Protein AF-A0AAD7HQX2-F1 (afdb_monomer_lite)

Structure (mmCIF, N/CA/C/O backbone):
data_AF-A0AAD7HQX2-F1
#
_entry.id   AF-A0AAD7HQX2-F1
#
loop_
_atom_site.group_PDB
_atom_site.id
_atom_site.type_symbol
_atom_site.label_atom_id
_atom_site.label_alt_id
_atom_site.label_comp_id
_atom_site.label_asym_id
_atom_site.label_entity_id
_atom_site.label_seq_id
_atom_site.pdbx_PDB_ins_code
_atom_site.Cartn_x
_atom_site.Cartn_y
_atom_site.Cartn_z
_atom_site.occupancy
_atom_site.B_iso_or_equiv
_atom_site.auth_seq_id
_atom_site.auth_comp_id
_atom_site.auth_asym_id
_atom_site.auth_atom_id
_atom_site.pdbx_PDB_model_num
ATOM 1 N N . MET A 1 1 ? -5.301 47.311 46.567 1.00 53.25 1 MET A N 1
ATOM 2 C CA . MET A 1 1 ? -4.843 47.648 45.204 1.00 53.25 1 MET A CA 1
ATOM 3 C C . MET A 1 1 ? -3.387 47.233 45.091 1.00 53.25 1 MET A C 1
ATOM 5 O O . MET A 1 1 ? -2.522 47.937 45.590 1.00 53.25 1 MET A O 1
ATOM 9 N N . SER A 1 2 ? -3.135 46.036 44.565 1.00 56.78 2 SER A N 1
ATOM 10 C CA . SER A 1 2 ? -1.789 45.456 44.481 1.00 56.78 2 SER A CA 1
ATOM 11 C C . SER A 1 2 ? -1.195 45.780 43.115 1.00 56.78 2 SER A C 1
ATOM 13 O O . SER A 1 2 ? -1.749 45.376 42.096 1.00 56.78 2 SER A O 1
ATOM 15 N N . GLY A 1 3 ? -0.117 46.563 43.103 1.00 57.31 3 GLY A N 1
ATOM 16 C CA . GLY A 1 3 ? 0.568 46.987 41.883 1.00 57.31 3 GLY A CA 1
ATOM 17 C C . GLY A 1 3 ? 1.359 45.855 41.207 1.00 57.31 3 GLY A C 1
ATOM 18 O O . GLY A 1 3 ? 1.728 44.878 41.867 1.00 57.31 3 GLY A O 1
ATOM 19 N N . PRO A 1 4 ? 1.628 45.973 39.895 1.00 63.34 4 PRO A N 1
ATOM 20 C CA . PRO A 1 4 ? 2.335 44.957 39.124 1.00 63.34 4 PRO A CA 1
ATOM 21 C C . PRO A 1 4 ? 3.825 44.911 39.492 1.00 63.34 4 PRO A C 1
ATOM 23 O O . PRO A 1 4 ? 4.519 45.928 39.493 1.00 63.34 4 PRO A O 1
ATOM 26 N N . ARG A 1 5 ? 4.326 43.707 39.793 1.00 64.31 5 ARG A N 1
ATOM 27 C CA . ARG A 1 5 ? 5.758 43.443 39.983 1.00 64.31 5 ARG A CA 1
ATOM 28 C C . ARG A 1 5 ? 6.456 43.407 38.623 1.00 64.31 5 ARG A C 1
ATOM 30 O O . ARG A 1 5 ? 6.167 42.544 37.801 1.00 64.31 5 ARG A O 1
ATOM 37 N N . ILE A 1 6 ? 7.393 44.327 38.422 1.00 66.81 6 ILE A N 1
ATOM 38 C CA . ILE A 1 6 ? 8.314 44.351 37.283 1.00 66.81 6 ILE A CA 1
ATOM 39 C C . ILE A 1 6 ? 9.406 43.305 37.546 1.00 66.81 6 ILE A C 1
ATOM 41 O O . ILE A 1 6 ? 10.122 43.396 38.543 1.00 66.81 6 ILE A O 1
ATOM 45 N N . ILE A 1 7 ? 9.504 42.295 36.680 1.00 72.19 7 ILE A N 1
ATOM 46 C CA . ILE A 1 7 ? 10.559 41.273 36.721 1.00 72.19 7 ILE A CA 1
ATOM 47 C C . ILE A 1 7 ? 11.762 41.807 35.923 1.00 72.19 7 ILE A C 1
ATOM 49 O O . ILE A 1 7 ? 11.573 42.239 34.783 1.00 72.19 7 ILE A O 1
ATOM 53 N N . PRO A 1 8 ? 12.982 41.821 36.488 1.00 71.31 8 PRO A N 1
ATOM 54 C CA . PRO A 1 8 ? 14.171 42.286 35.782 1.00 71.31 8 PRO A CA 1
ATOM 55 C C . PRO A 1 8 ? 14.608 41.299 34.682 1.00 71.31 8 PRO A C 1
ATOM 57 O O . PRO A 1 8 ? 14.405 40.092 34.829 1.00 71.31 8 PRO A O 1
ATOM 60 N N . PRO A 1 9 ? 15.231 41.787 33.593 1.00 67.75 9 PRO A N 1
ATOM 61 C CA . PRO A 1 9 ? 15.707 40.941 32.506 1.00 67.75 9 PRO A CA 1
ATOM 62 C C . PRO A 1 9 ? 16.887 40.072 32.958 1.00 67.75 9 PRO A C 1
ATOM 64 O O . PRO A 1 9 ? 17.903 40.564 33.452 1.00 67.75 9 PRO A O 1
ATOM 67 N N . GLU A 1 10 ? 16.729 38.765 32.773 1.00 68.81 10 GLU A N 1
ATOM 68 C CA . GLU A 1 10 ? 17.722 37.746 33.089 1.00 68.81 10 GLU A CA 1
ATOM 69 C C . GLU A 1 10 ? 18.957 37.913 32.191 1.00 68.81 10 GLU A C 1
ATOM 71 O O . GLU A 1 10 ? 18.880 37.966 30.961 1.00 68.81 10 GLU A O 1
ATOM 76 N N . ARG A 1 11 ? 20.121 38.049 32.828 1.00 64.31 11 ARG A N 1
ATOM 77 C CA . ARG A 1 11 ? 21.408 38.277 32.172 1.00 64.31 11 ARG A CA 1
ATOM 78 C C . ARG A 1 11 ? 21.864 36.968 31.519 1.00 64.31 11 ARG A C 1
ATOM 80 O O . ARG A 1 11 ? 22.353 36.070 32.201 1.00 64.31 11 ARG A O 1
ATOM 87 N N . LEU A 1 12 ? 21.699 36.864 30.201 1.00 63.88 12 LEU A N 1
ATOM 88 C CA . LEU A 1 12 ? 22.196 35.744 29.398 1.00 63.88 12 LEU A CA 1
ATOM 89 C C . LEU A 1 12 ? 23.715 35.608 29.576 1.00 63.88 12 LEU A C 1
ATOM 91 O O . LEU A 1 12 ? 24.484 36.501 29.216 1.00 63.88 12 LEU A O 1
ATOM 95 N N . SER A 1 13 ? 24.139 34.490 30.161 1.00 74.06 13 SER A N 1
ATOM 96 C CA . SER A 1 13 ? 25.553 34.127 30.267 1.00 74.06 13 SER A CA 1
ATOM 97 C C . SER A 1 13 ? 26.066 33.630 28.909 1.00 74.06 13 SER A C 1
ATOM 99 O O . SER A 1 13 ? 25.327 32.935 28.206 1.00 74.06 13 SER A O 1
ATOM 101 N N . PRO A 1 14 ? 27.310 33.958 28.516 1.00 74.69 14 PRO A N 1
ATOM 102 C CA . PRO A 1 14 ? 27.884 33.465 27.272 1.00 74.69 14 PRO A CA 1
ATOM 103 C C . PRO A 1 14 ? 28.111 31.942 27.327 1.00 74.69 14 PRO A C 1
ATOM 105 O O . PRO A 1 14 ? 28.421 31.402 28.393 1.00 74.69 14 PRO A O 1
ATOM 108 N N . PRO A 1 15 ? 27.975 31.236 26.190 1.00 72.19 15 PRO A N 1
ATOM 109 C CA . PRO A 1 15 ? 28.178 29.796 26.135 1.00 72.19 15 PRO A CA 1
ATOM 110 C C . PRO A 1 15 ? 29.660 29.430 26.343 1.00 72.19 15 PRO A C 1
ATOM 112 O O . PRO A 1 15 ? 30.545 30.145 25.869 1.00 72.19 15 PRO A O 1
ATOM 115 N N . PRO A 1 16 ? 29.956 28.300 27.009 1.00 65.12 16 PRO A N 1
ATOM 116 C CA . PRO A 1 16 ? 31.319 27.810 27.155 1.00 65.12 16 PRO A CA 1
ATOM 117 C C . PRO A 1 16 ? 31.867 27.307 25.812 1.00 65.12 16 PRO A C 1
ATOM 119 O O . PRO A 1 16 ? 31.342 26.367 25.210 1.00 65.12 16 PRO A O 1
ATOM 122 N N . THR A 1 17 ? 32.968 27.907 25.362 1.00 58.44 17 THR A N 1
ATOM 123 C CA . THR A 1 17 ? 33.741 27.476 24.192 1.00 58.44 17 THR A CA 1
ATOM 124 C C . THR A 1 17 ? 34.461 26.164 24.511 1.00 58.44 17 THR A C 1
ATOM 126 O O . THR A 1 17 ? 35.557 26.149 25.068 1.00 58.44 17 THR A O 1
ATOM 129 N N . ARG A 1 18 ? 33.833 25.030 24.190 1.00 57.53 18 ARG A N 1
ATOM 130 C CA . ARG A 1 18 ? 34.418 23.698 24.383 1.00 57.53 18 ARG A CA 1
ATOM 131 C C . ARG A 1 18 ? 35.144 23.257 23.109 1.00 57.53 18 ARG A C 1
ATOM 133 O O . ARG A 1 18 ? 34.571 22.579 22.263 1.00 57.53 18 ARG A O 1
ATOM 140 N N . SER A 1 19 ? 36.422 23.625 23.002 1.00 59.09 19 SER A N 1
ATOM 141 C CA . SER A 1 19 ? 37.379 22.992 22.081 1.00 59.09 19 SER A CA 1
ATOM 142 C C . SER A 1 19 ? 37.680 21.578 22.574 1.00 59.09 19 SER A C 1
ATOM 144 O O . SER A 1 19 ? 38.564 21.361 23.398 1.00 59.09 19 SER A O 1
ATOM 146 N N . GLY A 1 20 ? 36.896 20.614 22.102 1.00 55.28 20 GLY A N 1
ATOM 147 C CA . GLY A 1 20 ? 37.192 19.193 22.219 1.00 55.28 20 GLY A CA 1
ATOM 148 C C . GLY A 1 20 ? 37.348 18.621 20.820 1.00 55.28 20 GLY A C 1
ATOM 149 O O . GLY A 1 20 ? 36.401 18.651 20.041 1.00 55.28 20 GLY A O 1
ATOM 150 N N . ALA A 1 21 ? 38.536 18.114 20.500 1.00 56.72 21 ALA A N 1
ATOM 151 C CA . ALA A 1 21 ? 38.759 17.299 19.317 1.00 56.72 21 ALA A CA 1
ATOM 152 C C . ALA A 1 21 ? 37.871 16.047 19.416 1.00 56.72 21 ALA A C 1
ATOM 154 O O . ALA A 1 21 ? 38.151 15.127 20.183 1.00 56.72 21 ALA A O 1
ATOM 155 N N . ILE A 1 22 ? 36.753 16.047 18.688 1.00 53.66 22 ILE A N 1
ATOM 156 C CA . ILE A 1 22 ? 35.870 14.889 18.565 1.00 53.66 22 ILE A CA 1
ATOM 157 C C . ILE A 1 22 ? 36.521 13.958 17.547 1.00 53.66 22 ILE A C 1
ATOM 159 O O . ILE A 1 22 ? 36.366 14.120 16.337 1.00 53.66 22 ILE A O 1
ATOM 163 N N . THR A 1 23 ? 37.267 12.977 18.043 1.00 57.09 23 THR A N 1
ATOM 164 C CA . THR A 1 23 ? 37.612 11.782 17.276 1.00 57.09 23 THR A CA 1
ATOM 165 C C . THR A 1 23 ? 36.296 11.112 16.891 1.00 57.09 23 THR A C 1
ATOM 167 O O . THR A 1 23 ? 35.581 10.598 17.751 1.00 57.09 23 THR A O 1
ATOM 170 N N . ALA A 1 24 ? 35.929 11.196 15.612 1.00 54.72 24 ALA A N 1
ATOM 171 C CA . ALA A 1 24 ? 34.681 10.644 15.111 1.00 54.72 24 ALA A CA 1
ATOM 172 C C . ALA A 1 24 ? 34.603 9.144 15.458 1.00 54.72 24 ALA A C 1
ATOM 174 O O . ALA A 1 24 ? 35.519 8.394 15.102 1.00 54.72 24 ALA A O 1
ATOM 175 N N . PRO A 1 25 ? 33.540 8.674 16.137 1.00 60.91 25 PRO A N 1
ATOM 176 C CA . PRO A 1 25 ? 33.325 7.251 16.312 1.00 60.91 25 PRO A CA 1
ATOM 177 C C . PRO A 1 25 ? 33.131 6.652 14.923 1.00 60.91 25 PRO A C 1
ATOM 179 O O . PRO A 1 25 ? 32.160 6.944 14.219 1.00 60.91 25 PRO A O 1
ATOM 182 N N . ARG A 1 26 ? 34.110 5.843 14.517 1.00 55.91 26 ARG A N 1
ATOM 183 C CA . ARG A 1 26 ? 34.114 5.066 13.284 1.00 55.91 26 ARG A CA 1
ATOM 184 C C . ARG A 1 26 ? 32.944 4.089 13.380 1.00 55.91 26 ARG A C 1
ATOM 186 O O . ARG A 1 26 ? 33.074 2.996 13.921 1.00 55.91 26 ARG A O 1
ATOM 193 N N . SER A 1 27 ? 31.773 4.549 12.945 1.00 54.16 27 SER A N 1
ATOM 194 C CA . SER A 1 27 ? 30.547 3.766 12.901 1.00 54.16 27 SER A CA 1
ATOM 195 C C . SER A 1 27 ? 30.793 2.631 11.926 1.00 54.16 27 SER A C 1
ATOM 197 O O . SER A 1 27 ? 30.761 2.817 10.711 1.00 54.16 27 SER A O 1
ATOM 199 N N . SER A 1 28 ? 31.132 1.471 12.481 1.00 57.03 28 SER A N 1
ATOM 200 C CA . SER A 1 28 ? 31.152 0.210 11.764 1.00 57.03 28 SER A CA 1
ATOM 201 C C . SER A 1 28 ? 29.722 -0.028 11.298 1.00 57.03 28 SER A C 1
ATOM 203 O O . SER A 1 28 ? 28.869 -0.474 12.065 1.00 57.03 28 SER A O 1
ATOM 205 N N . MET A 1 29 ? 29.437 0.402 10.069 1.00 52.31 29 MET A N 1
ATOM 206 C CA . MET A 1 29 ? 28.210 0.095 9.350 1.00 52.31 29 MET A CA 1
ATOM 207 C C . MET A 1 29 ? 28.183 -1.419 9.209 1.00 52.31 29 MET A C 1
ATOM 209 O O . MET A 1 29 ? 28.772 -1.987 8.289 1.00 52.31 29 MET A O 1
ATOM 213 N N . SER A 1 30 ? 27.563 -2.064 10.197 1.00 57.59 30 SER A N 1
ATOM 214 C CA . SER A 1 30 ? 27.243 -3.478 10.178 1.00 57.59 30 SER A CA 1
ATOM 215 C C . SER A 1 30 ? 26.391 -3.690 8.935 1.00 57.59 30 SER A C 1
ATOM 217 O O . SER A 1 30 ? 25.213 -3.336 8.897 1.00 57.59 30 SER A O 1
ATOM 219 N N . SER A 1 31 ? 27.048 -4.150 7.871 1.00 56.41 31 SER A N 1
ATOM 220 C CA . SER A 1 31 ? 26.413 -4.523 6.619 1.00 56.41 31 SER A CA 1
ATOM 221 C C . SER A 1 31 ? 25.577 -5.744 6.945 1.00 56.41 31 SER A C 1
ATOM 223 O O . SER A 1 31 ? 26.073 -6.868 6.954 1.00 56.41 31 SER A O 1
ATOM 225 N N . GLN A 1 32 ? 24.325 -5.511 7.335 1.00 59.41 32 GLN A N 1
ATOM 226 C CA . GLN A 1 32 ? 23.358 -6.581 7.473 1.00 59.41 32 GLN A CA 1
ATOM 227 C C . GLN A 1 32 ? 23.287 -7.250 6.105 1.00 59.41 32 GLN A C 1
ATOM 229 O O . GLN A 1 32 ? 22.883 -6.615 5.131 1.00 59.41 32 GLN A O 1
ATOM 234 N N . ASN A 1 33 ? 23.763 -8.495 6.039 1.00 55.16 33 ASN A N 1
ATOM 235 C CA . ASN A 1 33 ? 23.661 -9.344 4.863 1.00 55.16 33 ASN A CA 1
ATOM 236 C C . ASN A 1 33 ? 22.201 -9.326 4.415 1.00 55.16 33 ASN A C 1
ATOM 238 O O . ASN A 1 33 ? 21.336 -9.916 5.064 1.00 55.16 33 ASN A O 1
ATOM 242 N N . VAL A 1 34 ? 21.921 -8.610 3.327 1.00 56.66 34 VAL A N 1
ATOM 243 C CA . VAL A 1 34 ? 20.670 -8.768 2.598 1.00 56.66 34 VAL A CA 1
ATOM 244 C C . VAL A 1 34 ? 20.728 -10.199 2.103 1.00 56.66 34 VAL A C 1
ATOM 246 O O . VAL A 1 34 ? 21.532 -10.515 1.231 1.00 56.66 34 VAL A O 1
ATOM 249 N N . ALA A 1 35 ? 19.969 -11.084 2.743 1.00 50.25 35 ALA A N 1
ATOM 250 C CA . ALA A 1 35 ? 19.843 -12.449 2.282 1.00 50.25 35 ALA A CA 1
ATOM 251 C C . ALA A 1 35 ? 19.288 -12.376 0.858 1.00 50.25 35 ALA A C 1
ATOM 253 O O . ALA A 1 35 ? 18.109 -12.084 0.655 1.00 50.25 35 ALA A O 1
ATOM 254 N N . THR A 1 36 ? 20.158 -12.574 -0.130 1.00 48.72 36 THR A N 1
ATOM 255 C CA . THR A 1 36 ? 19.756 -12.851 -1.503 1.00 48.72 36 THR A CA 1
ATOM 256 C C . THR A 1 36 ? 19.087 -14.213 -1.445 1.00 48.72 36 THR A C 1
ATOM 258 O O . THR A 1 36 ? 19.753 -15.242 -1.539 1.00 48.72 36 THR A O 1
ATOM 261 N N . LEU A 1 37 ? 17.785 -14.224 -1.151 1.00 49.56 37 LEU A N 1
ATOM 262 C CA . LEU A 1 37 ? 17.005 -15.450 -1.146 1.00 49.56 37 LEU A CA 1
ATOM 263 C C . LEU A 1 37 ? 17.179 -16.083 -2.533 1.00 49.56 37 LEU A C 1
ATOM 265 O O . LEU A 1 37 ? 16.932 -15.404 -3.535 1.00 49.56 37 LEU A O 1
ATOM 269 N N . PRO A 1 38 ? 17.681 -17.328 -2.612 1.00 47.25 38 PRO A N 1
ATOM 270 C CA . PRO A 1 38 ? 17.928 -17.991 -3.877 1.00 47.25 38 PRO A CA 1
ATOM 271 C C . PRO A 1 38 ? 16.582 -18.204 -4.546 1.00 47.25 38 PRO A C 1
ATOM 273 O O . PRO A 1 38 ? 15.846 -19.103 -4.162 1.00 47.25 38 PRO A O 1
ATOM 276 N N . ASN A 1 39 ? 16.266 -17.326 -5.499 1.00 49.47 39 ASN A N 1
ATOM 277 C CA . ASN A 1 39 ? 15.170 -17.472 -6.444 1.00 49.47 39 ASN A CA 1
ATOM 278 C C . ASN A 1 39 ? 13.895 -18.021 -5.780 1.00 49.47 39 ASN A C 1
ATOM 280 O O . ASN A 1 39 ? 13.320 -18.986 -6.278 1.00 49.47 39 ASN A O 1
ATOM 284 N N . SER A 1 40 ? 13.531 -17.474 -4.606 1.00 50.31 40 SER A N 1
ATOM 285 C CA . SER A 1 40 ? 12.347 -17.887 -3.850 1.00 50.31 40 SER A CA 1
ATOM 286 C C . SER A 1 40 ? 11.193 -17.850 -4.829 1.00 50.31 40 SER A C 1
ATOM 288 O O . SER A 1 40 ? 10.887 -16.773 -5.353 1.00 50.31 40 SER A O 1
ATOM 290 N N . SER A 1 41 ? 10.700 -19.038 -5.174 1.00 50.28 41 SER A N 1
ATOM 291 C CA . SER A 1 41 ? 9.900 -19.236 -6.364 1.00 50.28 41 SER A CA 1
ATOM 292 C C . SER A 1 41 ? 8.744 -18.256 -6.321 1.00 50.28 41 SER A C 1
ATOM 294 O O . SER A 1 41 ? 7.974 -18.175 -5.367 1.00 50.28 41 SER A O 1
ATOM 296 N N . LEU A 1 42 ? 8.675 -17.452 -7.372 1.00 59.69 42 LEU A N 1
ATOM 297 C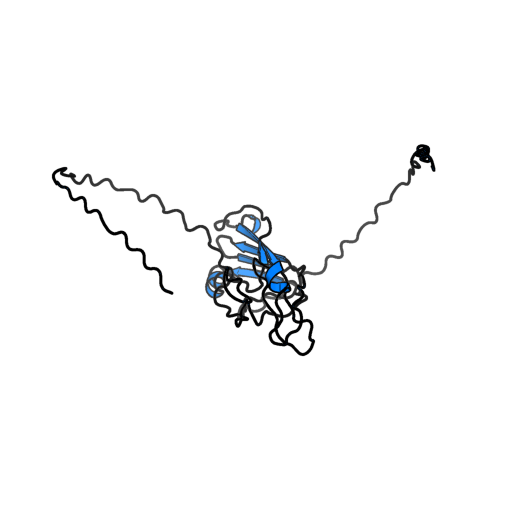 CA . LEU A 1 42 ? 7.684 -16.414 -7.616 1.00 59.69 42 LEU A CA 1
ATOM 298 C C . LEU A 1 42 ? 6.232 -16.936 -7.654 1.00 59.69 42 LEU A C 1
ATOM 300 O O . LEU A 1 42 ? 5.317 -16.185 -7.976 1.00 59.69 42 LEU A O 1
ATOM 304 N N . GLU A 1 43 ? 6.033 -18.224 -7.378 1.00 63.56 43 GLU A N 1
ATOM 305 C CA . GLU A 1 43 ? 4.817 -19.006 -7.579 1.00 63.56 43 GLU A CA 1
ATOM 306 C C . GLU A 1 43 ? 3.629 -18.515 -6.745 1.00 63.56 43 GLU A C 1
ATOM 308 O O . GLU A 1 43 ? 2.502 -18.927 -7.000 1.00 63.56 43 GLU A O 1
ATOM 313 N N . SER A 1 44 ? 3.829 -17.609 -5.785 1.00 74.88 44 SER A N 1
ATOM 314 C CA . SER A 1 44 ? 2.731 -17.109 -4.959 1.00 74.88 44 SER A CA 1
ATOM 315 C C . SER A 1 44 ? 2.883 -15.642 -4.554 1.00 74.88 44 SER A C 1
ATOM 317 O O . SER A 1 44 ? 2.897 -15.325 -3.363 1.00 74.88 44 SER A O 1
ATOM 319 N N . TRP A 1 45 ? 2.989 -14.718 -5.517 1.00 88.94 45 TRP A N 1
ATOM 320 C CA . TRP A 1 45 ? 2.768 -13.299 -5.207 1.00 88.94 45 TRP A CA 1
ATOM 321 C C . TRP A 1 45 ? 1.328 -13.101 -4.707 1.00 88.94 45 TRP A C 1
ATOM 323 O O . TRP A 1 45 ? 0.385 -13.011 -5.491 1.00 88.94 45 TRP A O 1
ATOM 333 N N . ASP A 1 46 ? 1.152 -13.037 -3.389 1.00 89.50 46 ASP A N 1
ATOM 334 C CA . ASP A 1 46 ? -0.154 -12.883 -2.738 1.00 89.50 46 ASP A CA 1
ATOM 335 C C . ASP A 1 46 ? -0.579 -11.408 -2.589 1.00 89.50 46 ASP A C 1
ATOM 337 O O . ASP A 1 46 ? -1.656 -11.111 -2.068 1.00 89.50 46 ASP A O 1
ATOM 341 N N . GLY A 1 47 ? 0.273 -10.474 -3.029 1.00 91.06 47 GLY A N 1
ATOM 342 C CA . GLY A 1 47 ? 0.085 -9.029 -2.902 1.00 91.06 47 GLY A CA 1
ATOM 343 C C . GLY A 1 47 ? 0.237 -8.482 -1.477 1.00 91.06 47 GLY A C 1
ATOM 344 O O . GLY A 1 47 ? -0.071 -7.311 -1.242 1.00 91.06 47 GLY A O 1
ATOM 345 N N . PHE A 1 48 ? 0.736 -9.283 -0.533 1.00 93.56 48 PHE A N 1
ATOM 346 C CA . PHE A 1 48 ? 1.075 -8.881 0.833 1.00 93.56 48 PHE A CA 1
ATOM 347 C C . PHE A 1 48 ? 2.562 -9.105 1.110 1.00 93.56 48 PHE A C 1
ATOM 349 O O . PHE A 1 48 ? 2.914 -9.951 1.934 1.00 93.56 48 PHE A O 1
ATOM 356 N N . PRO A 1 49 ? 3.448 -8.333 0.457 1.00 93.88 49 PRO A N 1
ATOM 357 C CA . PRO A 1 49 ? 4.868 -8.413 0.747 1.00 93.88 49 PRO A CA 1
ATOM 358 C C . PRO A 1 49 ? 5.092 -8.143 2.236 1.00 93.88 49 PRO A C 1
ATOM 360 O O . PRO A 1 49 ? 4.588 -7.161 2.785 1.00 93.88 49 PRO A O 1
ATOM 363 N N . ASP A 1 50 ? 5.828 -9.036 2.881 1.00 93.25 50 ASP A N 1
ATOM 364 C CA . ASP A 1 50 ? 6.216 -8.933 4.281 1.00 93.25 50 ASP A CA 1
ATOM 365 C C . ASP A 1 50 ? 7.690 -9.325 4.422 1.00 93.25 50 ASP A C 1
ATOM 367 O O . ASP A 1 50 ? 8.284 -9.903 3.510 1.00 93.25 50 ASP A O 1
ATOM 371 N N . HIS A 1 51 ? 8.290 -8.984 5.559 1.00 93.75 51 HIS A N 1
ATOM 372 C CA . HIS A 1 51 ? 9.730 -9.072 5.809 1.00 93.75 51 HIS A CA 1
ATOM 373 C C . HIS A 1 51 ? 10.581 -8.197 4.875 1.00 93.75 51 HIS A C 1
ATOM 375 O O . HIS A 1 51 ? 10.118 -7.588 3.913 1.00 93.75 51 HIS A O 1
ATOM 381 N N . ARG A 1 52 ? 11.874 -8.085 5.190 1.00 95.12 52 ARG A N 1
ATOM 382 C CA . ARG A 1 52 ? 12.821 -7.393 4.313 1.00 95.12 52 ARG A CA 1
ATOM 383 C C . ARG A 1 52 ? 13.092 -8.282 3.101 1.00 95.12 52 ARG A C 1
ATOM 385 O O . ARG A 1 52 ? 13.697 -9.338 3.261 1.00 95.12 52 ARG A O 1
ATOM 392 N N . LEU A 1 53 ? 12.682 -7.843 1.915 1.00 93.44 53 LEU A N 1
ATOM 393 C CA . LEU A 1 53 ? 12.907 -8.583 0.674 1.00 93.44 53 LEU A CA 1
ATOM 394 C C . LEU A 1 53 ? 13.215 -7.651 -0.494 1.00 93.44 53 LEU A C 1
ATOM 396 O O . LEU A 1 53 ? 12.811 -6.487 -0.508 1.00 93.44 53 LEU A O 1
ATOM 400 N N . ARG A 1 54 ? 13.931 -8.191 -1.479 1.00 94.62 54 ARG A N 1
ATOM 401 C CA . ARG A 1 54 ? 14.194 -7.552 -2.764 1.00 94.62 54 ARG A CA 1
ATOM 402 C C . ARG A 1 54 ? 14.083 -8.607 -3.853 1.00 94.62 54 ARG A C 1
ATOM 404 O O . ARG A 1 54 ? 14.806 -9.599 -3.817 1.00 94.62 54 ARG A O 1
ATOM 411 N N . CYS A 1 55 ? 13.193 -8.384 -4.808 1.00 92.94 55 CYS A N 1
ATOM 412 C CA . CYS A 1 55 ? 12.866 -9.348 -5.851 1.00 92.94 55 CYS A CA 1
ATOM 413 C C . CYS A 1 55 ? 12.962 -8.688 -7.227 1.00 92.94 55 CYS A C 1
ATOM 415 O O . CYS A 1 55 ? 12.541 -7.545 -7.417 1.00 92.94 55 CYS A O 1
ATOM 417 N N . HIS A 1 56 ? 13.520 -9.426 -8.183 1.00 94.75 56 HIS A N 1
ATOM 418 C CA . HIS A 1 56 ? 13.542 -9.054 -9.591 1.00 94.75 56 HIS A CA 1
ATOM 419 C C . HIS A 1 56 ? 12.459 -9.846 -10.317 1.00 94.75 56 HIS A C 1
ATOM 421 O O . HIS A 1 56 ? 12.379 -11.062 -10.166 1.00 94.75 56 HIS A O 1
ATOM 427 N N . PHE A 1 57 ? 11.644 -9.146 -11.094 1.00 94.00 57 PHE A N 1
ATOM 428 C CA . PHE A 1 57 ? 10.544 -9.704 -11.863 1.00 94.00 57 PHE A CA 1
ATOM 429 C C . PHE A 1 57 ? 10.818 -9.484 -13.341 1.00 94.00 57 PHE A C 1
ATOM 431 O O . PHE A 1 57 ? 11.142 -8.366 -13.751 1.00 94.00 57 PHE A O 1
ATOM 438 N N . THR A 1 58 ? 10.658 -10.529 -14.146 1.00 95.50 58 THR A N 1
ATOM 439 C CA . THR A 1 58 ? 10.613 -10.385 -15.603 1.00 95.50 58 THR A CA 1
ATOM 440 C C . THR A 1 58 ? 9.323 -9.685 -16.019 1.00 95.50 58 THR A C 1
ATOM 442 O O . THR A 1 58 ? 8.344 -9.653 -15.270 1.00 95.50 58 THR A O 1
ATOM 445 N N . ARG A 1 59 ? 9.283 -9.145 -17.238 1.00 94.94 59 ARG A N 1
ATOM 446 C CA . ARG A 1 59 ? 8.059 -8.556 -17.795 1.00 94.94 59 ARG A CA 1
ATOM 447 C C . ARG A 1 59 ? 6.850 -9.501 -17.730 1.00 94.94 59 ARG A C 1
ATOM 449 O O . ARG A 1 59 ? 5.790 -9.065 -17.298 1.00 94.94 59 ARG A O 1
ATOM 456 N N . GLN A 1 60 ? 7.027 -10.778 -18.074 1.00 94.50 60 GLN A N 1
ATOM 457 C CA . GLN A 1 60 ? 5.953 -11.775 -17.995 1.00 94.50 60 GLN A CA 1
ATOM 458 C C . GLN A 1 60 ? 5.433 -11.921 -16.559 1.00 94.50 60 GLN A C 1
ATOM 460 O O . GLN A 1 60 ? 4.239 -11.820 -16.315 1.00 94.50 60 GLN A O 1
ATOM 465 N N . GLN A 1 61 ? 6.336 -12.041 -15.584 1.00 92.81 61 GLN A N 1
ATOM 466 C CA . GLN A 1 61 ? 5.958 -12.154 -14.175 1.00 92.81 61 GLN A CA 1
ATOM 467 C C . GLN A 1 61 ? 5.249 -10.900 -13.653 1.00 92.81 61 GLN A C 1
ATOM 469 O O . GLN A 1 61 ? 4.355 -10.986 -12.813 1.00 92.81 61 GLN A O 1
ATOM 474 N N . VAL A 1 62 ? 5.630 -9.715 -14.137 1.00 93.12 62 VAL A N 1
ATOM 475 C CA . VAL A 1 62 ? 4.907 -8.477 -13.827 1.00 93.12 62 VAL A CA 1
ATOM 476 C C . VAL A 1 62 ? 3.465 -8.567 -14.328 1.00 93.12 62 VAL A C 1
ATOM 478 O O . VAL A 1 62 ? 2.557 -8.168 -13.606 1.00 93.12 62 VAL A O 1
ATOM 481 N N . GLU A 1 63 ? 3.230 -9.085 -15.529 1.00 91.38 63 GLU A N 1
ATOM 482 C CA . GLU A 1 63 ? 1.881 -9.249 -16.083 1.00 91.38 63 GLU A CA 1
ATOM 483 C C . GLU A 1 63 ? 1.077 -10.300 -15.297 1.00 91.38 63 GLU A C 1
ATOM 485 O O . GLU A 1 63 ? -0.026 -9.993 -14.832 1.00 91.38 63 GLU A O 1
ATOM 490 N N . ASP A 1 64 ? 1.673 -11.463 -15.021 1.00 89.19 64 ASP A N 1
ATOM 491 C CA . ASP A 1 64 ? 1.051 -12.571 -14.276 1.00 89.19 64 ASP A CA 1
ATOM 492 C C . ASP A 1 64 ? 0.630 -12.164 -12.850 1.00 89.19 64 ASP A C 1
ATOM 494 O O . ASP A 1 64 ? -0.390 -12.609 -12.324 1.00 89.19 64 ASP A O 1
ATOM 498 N N . THR A 1 65 ? 1.384 -11.260 -12.222 1.00 87.12 65 THR A N 1
ATOM 499 C CA . THR A 1 65 ? 1.127 -10.754 -10.859 1.00 87.12 65 THR A CA 1
ATOM 500 C C . THR A 1 65 ? 0.224 -9.518 -10.824 1.00 87.12 65 THR A C 1
ATOM 502 O O . THR A 1 65 ? 0.203 -8.780 -9.831 1.00 87.12 65 THR A O 1
ATOM 505 N N . SER A 1 66 ? -0.519 -9.244 -11.904 1.00 87.56 66 SER A N 1
ATOM 506 C CA . SER A 1 66 ? -1.361 -8.043 -12.025 1.00 87.56 66 SER A CA 1
ATOM 507 C C . SER A 1 66 ? -0.573 -6.751 -11.775 1.00 87.56 66 SER A C 1
ATOM 509 O O . SER A 1 66 ? -1.016 -5.843 -11.066 1.00 87.56 66 SER A O 1
ATOM 511 N N . ARG A 1 67 ? 0.622 -6.672 -12.368 1.00 90.94 67 ARG A N 1
ATOM 512 C CA . ARG A 1 67 ? 1.587 -5.570 -12.250 1.00 90.94 67 ARG A CA 1
ATOM 513 C C . ARG A 1 67 ? 2.118 -5.358 -10.836 1.00 90.94 67 ARG A C 1
ATOM 515 O O . ARG A 1 67 ? 2.302 -4.210 -10.427 1.00 90.94 67 ARG A O 1
ATOM 522 N N . LEU A 1 68 ? 2.386 -6.452 -10.120 1.00 91.44 68 LEU A N 1
ATOM 523 C CA . LEU A 1 68 ? 2.901 -6.433 -8.746 1.00 91.44 68 LEU A CA 1
ATOM 524 C C . LEU A 1 68 ? 2.010 -5.619 -7.810 1.00 91.44 68 LEU A C 1
ATOM 526 O O . LEU A 1 68 ? 2.461 -4.751 -7.058 1.00 91.44 68 LEU A O 1
ATOM 530 N N . GLY A 1 69 ? 0.712 -5.894 -7.891 1.00 90.19 69 GLY A N 1
ATOM 531 C CA . GLY A 1 69 ? -0.280 -5.274 -7.034 1.00 90.19 69 GLY A CA 1
ATOM 532 C C . GLY A 1 69 ? 0.017 -5.507 -5.553 1.00 90.19 69 GLY A C 1
ATOM 533 O O . GLY A 1 69 ? 0.200 -6.649 -5.138 1.00 90.19 69 GLY A O 1
ATOM 534 N N . VAL A 1 70 ? 0.041 -4.432 -4.761 1.00 91.88 70 VAL A N 1
ATOM 535 C CA . VAL A 1 70 ? 0.209 -4.483 -3.300 1.00 91.88 70 VAL A CA 1
ATOM 536 C C . VAL A 1 70 ? -1.111 -4.111 -2.62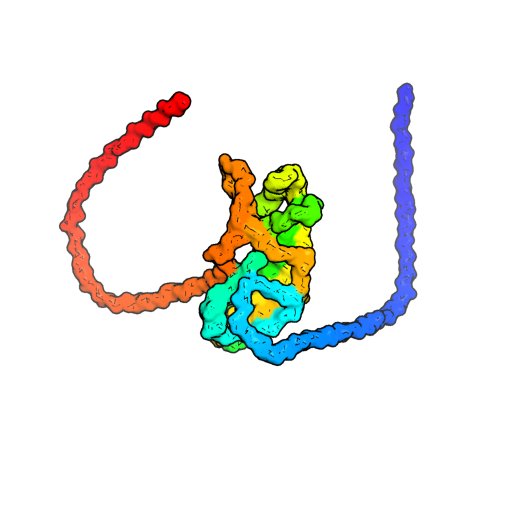8 1.00 91.88 70 VAL A C 1
ATOM 538 O O . VAL A 1 70 ? -1.707 -3.080 -2.951 1.00 91.88 70 VAL A O 1
ATOM 541 N N . TYR A 1 71 ? -1.562 -4.945 -1.692 1.00 91.56 71 TYR A N 1
ATOM 542 C CA . TYR A 1 71 ? -2.825 -4.784 -0.963 1.00 91.56 71 TYR A CA 1
ATOM 543 C C . TYR A 1 71 ? -2.681 -4.050 0.377 1.00 91.56 71 TYR A C 1
ATOM 545 O O . TYR A 1 71 ? -3.684 -3.730 1.019 1.00 91.56 71 TYR A O 1
ATOM 553 N N . TRP A 1 72 ? -1.455 -3.738 0.803 1.00 94.38 72 TRP A N 1
ATOM 554 C CA . TRP A 1 72 ? -1.229 -2.818 1.914 1.00 94.38 72 TRP A CA 1
ATOM 555 C C . TRP A 1 72 ? -1.687 -1.408 1.540 1.00 94.38 72 TRP A C 1
ATOM 557 O O . TRP A 1 72 ? -1.183 -0.820 0.578 1.00 94.38 72 TRP A O 1
ATOM 567 N N . VAL A 1 73 ? -2.591 -0.821 2.334 1.00 94.31 73 VAL A N 1
ATOM 568 C CA . VAL A 1 73 ? -2.941 0.591 2.170 1.00 94.31 73 VAL A CA 1
ATOM 569 C C . VAL A 1 73 ? -1.685 1.388 2.441 1.00 94.31 73 VAL A C 1
ATOM 571 O O . VAL A 1 73 ? -1.054 1.233 3.489 1.00 94.31 73 VAL A O 1
ATOM 574 N N . SER A 1 74 ? -1.311 2.213 1.474 1.00 94.75 74 SER A N 1
ATOM 575 C CA . SER A 1 74 ? -0.045 2.916 1.512 1.00 94.75 74 SER A CA 1
ATOM 576 C C . SER A 1 74 ? -0.187 4.343 1.010 1.00 94.75 74 SER A C 1
ATOM 578 O O . SER A 1 74 ? -0.871 4.600 0.019 1.00 94.75 74 SER A O 1
ATOM 580 N N . ASP A 1 75 ? 0.519 5.252 1.667 1.00 95.31 75 ASP A N 1
ATOM 581 C CA . ASP A 1 75 ? 0.688 6.625 1.226 1.00 95.31 75 ASP A CA 1
ATOM 582 C C . ASP A 1 75 ? 1.816 6.685 0.200 1.00 95.31 75 ASP A C 1
ATOM 584 O O . ASP A 1 75 ? 2.905 6.135 0.401 1.00 95.31 75 ASP A O 1
ATOM 588 N N . LYS A 1 76 ? 1.567 7.358 -0.924 1.00 95.88 76 LYS A N 1
ATOM 589 C CA . LYS A 1 76 ? 2.585 7.552 -1.955 1.00 95.88 76 LYS A CA 1
ATOM 590 C C . LYS A 1 76 ? 3.629 8.554 -1.465 1.00 95.88 76 LYS A C 1
ATOM 592 O O . LYS A 1 76 ? 3.295 9.682 -1.110 1.00 95.88 76 LYS A O 1
ATOM 597 N N . LEU A 1 77 ? 4.896 8.160 -1.506 1.00 96.50 77 LEU A N 1
ATOM 598 C CA . LEU A 1 77 ? 6.022 9.021 -1.160 1.00 96.50 77 LEU A CA 1
ATOM 599 C C . LEU A 1 77 ? 6.593 9.717 -2.407 1.00 96.50 77 LEU A C 1
ATOM 601 O O . LEU A 1 77 ? 6.454 9.208 -3.527 1.00 96.50 77 LEU A O 1
ATOM 605 N N . PRO A 1 78 ? 7.292 10.855 -2.240 1.00 96.94 78 PRO A N 1
ATOM 606 C CA . PRO A 1 78 ? 8.083 11.444 -3.311 1.00 96.94 78 PRO A CA 1
ATOM 607 C C . PRO A 1 78 ? 9.109 10.443 -3.859 1.00 96.94 78 PRO A C 1
ATOM 609 O O . PRO A 1 78 ? 9.859 9.810 -3.112 1.00 96.94 78 PRO A O 1
ATOM 612 N N . ALA A 1 79 ? 9.156 10.316 -5.182 1.00 95.06 79 ALA A N 1
ATOM 613 C CA . ALA A 1 79 ? 10.072 9.429 -5.886 1.00 95.06 79 ALA A CA 1
ATOM 614 C C . ALA A 1 79 ? 10.782 10.181 -7.015 1.00 95.06 79 ALA A C 1
ATOM 616 O O . ALA A 1 79 ? 10.260 11.155 -7.563 1.00 95.06 79 ALA A O 1
ATOM 617 N N . ARG A 1 80 ? 11.992 9.728 -7.356 1.00 90.69 80 ARG A N 1
ATOM 618 C CA . ARG A 1 80 ? 12.745 10.267 -8.493 1.00 90.69 80 ARG A CA 1
ATOM 619 C C . ARG A 1 80 ? 12.023 9.942 -9.800 1.00 90.69 80 ARG A C 1
ATOM 621 O O . ARG A 1 80 ? 11.390 8.896 -9.924 1.00 90.69 80 ARG A O 1
ATOM 628 N N . ARG A 1 81 ? 12.142 10.842 -10.779 1.00 91.69 81 ARG A N 1
ATOM 629 C CA . ARG A 1 81 ? 11.661 10.588 -12.141 1.00 91.69 81 ARG A CA 1
ATOM 630 C C . ARG A 1 81 ? 12.581 9.575 -12.827 1.00 91.69 81 ARG A C 1
ATOM 632 O O . ARG A 1 81 ? 13.791 9.613 -12.635 1.00 91.69 81 ARG A O 1
ATOM 639 N N . GLY A 1 82 ? 11.983 8.719 -13.641 1.00 95.06 82 GLY A N 1
ATOM 640 C CA . GLY A 1 82 ? 12.655 7.756 -14.505 1.00 95.06 82 GLY A CA 1
ATOM 641 C C . GLY A 1 82 ? 11.673 7.237 -15.553 1.00 95.06 82 GLY A C 1
ATOM 642 O O . GLY A 1 82 ? 10.509 7.657 -15.557 1.00 95.06 82 GLY A O 1
ATOM 643 N N . SER A 1 83 ? 12.132 6.358 -16.440 1.00 96.31 83 SER A N 1
ATOM 644 C CA . SER A 1 83 ? 11.319 5.846 -17.550 1.00 96.31 83 SER A CA 1
ATOM 645 C C . SER A 1 83 ? 11.000 4.368 -17.378 1.00 96.31 83 SER A C 1
ATOM 647 O O . SER A 1 83 ? 11.865 3.588 -16.992 1.00 96.31 83 SER A O 1
ATOM 649 N N . ALA A 1 84 ? 9.769 3.974 -17.705 1.00 95.06 84 ALA A N 1
ATOM 650 C CA . ALA A 1 84 ? 9.412 2.560 -17.782 1.00 95.06 84 ALA A CA 1
ATOM 651 C C . ALA A 1 84 ? 10.092 1.861 -18.974 1.00 95.06 84 ALA A C 1
ATOM 653 O O . ALA A 1 84 ? 10.229 0.649 -18.944 1.00 95.06 84 ALA A O 1
ATOM 654 N N . ASP A 1 85 ? 10.587 2.612 -19.963 1.00 97.00 85 ASP A N 1
ATOM 655 C CA . ASP A 1 85 ? 11.291 2.083 -21.142 1.00 97.00 85 ASP A CA 1
ATOM 656 C C . ASP A 1 85 ? 12.816 2.025 -20.950 1.00 97.00 85 ASP A C 1
ATOM 658 O O . ASP A 1 85 ? 13.572 1.742 -21.881 1.00 97.00 85 ASP A O 1
ATOM 662 N N . ALA A 1 86 ? 13.304 2.327 -19.744 1.00 97.38 86 ALA A N 1
ATOM 663 C CA . ALA A 1 86 ? 14.726 2.276 -19.444 1.00 97.38 86 ALA A CA 1
ATOM 664 C C . ALA A 1 86 ? 15.277 0.847 -19.557 1.00 97.38 86 ALA A C 1
ATOM 666 O O . ALA A 1 86 ? 14.652 -0.107 -19.107 1.00 97.38 86 ALA A O 1
ATOM 667 N N . ILE A 1 87 ? 16.489 0.709 -20.099 1.00 97.62 87 ILE A N 1
ATOM 668 C CA . ILE A 1 87 ? 17.173 -0.591 -20.225 1.00 97.62 87 ILE A CA 1
ATOM 669 C C . ILE A 1 87 ? 17.567 -1.144 -18.851 1.00 97.62 87 ILE A C 1
ATOM 671 O O . ILE A 1 87 ? 17.549 -2.349 -18.635 1.00 97.62 87 ILE A O 1
ATOM 675 N N . THR A 1 88 ? 17.926 -0.261 -17.917 1.00 97.00 88 THR A N 1
ATOM 676 C CA . THR A 1 88 ? 18.415 -0.650 -16.593 1.00 97.00 88 THR A CA 1
ATOM 677 C C . THR A 1 88 ? 17.478 -0.145 -15.495 1.00 97.00 88 THR A C 1
ATOM 679 O O . THR A 1 88 ? 16.868 0.923 -15.649 1.00 97.00 88 THR A O 1
ATOM 682 N N . PRO A 1 89 ? 17.363 -0.871 -14.369 1.00 96.81 89 PRO A N 1
ATOM 683 C CA . PRO A 1 89 ? 16.492 -0.470 -13.271 1.00 96.81 89 PRO A CA 1
ATOM 684 C C . PRO A 1 89 ? 16.904 0.876 -12.657 1.00 96.81 89 PRO A C 1
ATOM 686 O O . PRO A 1 89 ? 16.045 1.632 -12.225 1.00 96.81 89 PRO A O 1
ATOM 689 N N . GLU A 1 90 ? 18.177 1.270 -12.684 1.00 96.62 90 GLU A N 1
ATOM 690 C CA . GLU A 1 90 ? 18.640 2.550 -12.116 1.00 96.62 90 GLU A CA 1
ATOM 691 C C . GLU A 1 90 ? 18.031 3.770 -12.823 1.00 96.62 90 GLU A C 1
ATOM 693 O O . GLU A 1 90 ? 17.869 4.829 -12.213 1.00 96.62 90 GLU A O 1
ATOM 698 N N . LYS A 1 91 ? 17.688 3.622 -14.108 1.00 97.62 91 LYS A N 1
ATOM 699 C CA . LYS A 1 91 ? 17.007 4.641 -14.924 1.00 97.62 91 LYS A CA 1
ATOM 700 C C . LYS A 1 91 ? 15.491 4.403 -15.016 1.00 97.62 91 LYS A C 1
ATOM 702 O O . LYS A 1 91 ? 14.785 5.171 -15.678 1.00 97.62 91 LYS A O 1
ATOM 707 N N . GLY A 1 92 ? 15.008 3.350 -14.357 1.00 97.44 92 GLY A N 1
ATOM 708 C CA . GLY A 1 92 ? 13.619 2.917 -14.332 1.00 97.44 92 GLY A CA 1
ATOM 709 C C . GLY A 1 92 ? 12.677 3.906 -13.645 1.00 97.44 92 GLY A C 1
ATOM 710 O O . GLY A 1 92 ? 13.085 4.792 -12.888 1.00 97.44 92 GLY A O 1
ATOM 711 N N . LYS A 1 93 ? 11.375 3.743 -13.875 1.00 96.94 93 LYS A N 1
ATOM 712 C CA . LYS A 1 93 ? 10.321 4.511 -13.203 1.00 96.94 93 LYS A CA 1
ATOM 713 C C . LYS A 1 93 ? 10.137 4.011 -11.768 1.00 96.94 93 LYS A C 1
ATOM 715 O O . LYS A 1 93 ? 9.454 3.015 -11.533 1.00 96.94 93 LYS A O 1
ATOM 720 N N . LEU A 1 94 ? 10.710 4.740 -10.813 1.00 97.00 94 LEU A N 1
ATOM 721 C CA . LEU A 1 94 ? 10.585 4.473 -9.380 1.00 97.00 94 LEU A CA 1
ATOM 722 C C . LEU A 1 94 ? 9.242 4.969 -8.826 1.00 97.00 94 LEU A C 1
ATOM 724 O O . LEU A 1 94 ? 8.854 6.123 -9.013 1.00 97.00 94 LEU A O 1
ATOM 728 N N . SER A 1 95 ? 8.571 4.113 -8.063 1.00 96.62 95 SER A N 1
ATOM 729 C CA . SER A 1 95 ? 7.462 4.476 -7.183 1.00 96.62 95 SER A CA 1
ATOM 730 C C . SER A 1 95 ? 7.789 4.039 -5.758 1.00 96.62 95 SER A C 1
ATOM 732 O O . SER A 1 95 ? 8.271 2.929 -5.549 1.00 96.62 95 SER A O 1
ATOM 734 N N . ARG A 1 96 ? 7.548 4.918 -4.781 1.00 97.25 96 ARG A N 1
ATOM 735 C CA . ARG A 1 96 ? 7.787 4.663 -3.355 1.00 97.25 96 ARG A CA 1
ATOM 736 C C . ARG A 1 96 ? 6.506 4.851 -2.568 1.00 97.25 96 ARG A C 1
ATOM 738 O O . ARG A 1 96 ? 5.731 5.766 -2.854 1.00 97.25 96 ARG A O 1
ATOM 745 N N . PHE A 1 97 ? 6.330 4.017 -1.560 1.00 97.31 97 PHE A N 1
ATOM 746 C CA . PHE A 1 97 ? 5.135 3.986 -0.741 1.00 97.31 97 PHE A CA 1
ATOM 747 C C . PHE A 1 97 ? 5.500 3.704 0.707 1.00 97.31 97 PHE A C 1
ATOM 749 O O . PHE A 1 97 ? 6.484 3.022 0.991 1.00 97.31 97 PHE A O 1
ATOM 756 N N . LYS A 1 98 ? 4.680 4.215 1.617 1.00 97.56 98 LYS A N 1
ATOM 757 C CA . LYS A 1 98 ? 4.751 3.923 3.044 1.00 97.56 98 LYS A CA 1
ATOM 758 C C . LYS A 1 98 ? 3.444 3.299 3.480 1.00 97.56 98 LYS A C 1
ATOM 760 O O . LYS A 1 98 ? 2.390 3.849 3.182 1.00 97.56 98 LYS A O 1
ATOM 765 N N . CYS A 1 99 ? 3.495 2.189 4.201 1.00 97.81 99 CYS A N 1
ATOM 766 C CA . CYS A 1 99 ? 2.283 1.579 4.723 1.00 97.81 99 CYS A CA 1
ATOM 767 C C . CYS A 1 99 ? 1.568 2.535 5.693 1.00 97.81 99 CYS A C 1
ATOM 769 O O . CYS A 1 99 ? 2.159 3.024 6.658 1.00 97.81 99 CYS A O 1
ATOM 771 N N . ALA A 1 100 ? 0.276 2.763 5.458 1.00 96.75 100 ALA A N 1
ATOM 772 C CA . ALA A 1 100 ? -0.568 3.616 6.287 1.00 96.75 100 ALA A CA 1
ATOM 773 C C . ALA A 1 100 ? -0.908 2.964 7.641 1.00 96.75 100 ALA A C 1
ATOM 775 O O . ALA A 1 100 ? -1.501 3.605 8.505 1.00 96.75 100 ALA A O 1
ATOM 776 N N . GLY A 1 101 ? -0.534 1.700 7.858 1.00 97.12 101 GLY A N 1
ATOM 777 C CA . GLY A 1 101 ? -0.796 0.956 9.086 1.00 97.12 101 GLY A CA 1
ATOM 778 C C . GLY A 1 101 ? -2.166 0.293 9.110 1.00 97.12 101 GLY A C 1
ATOM 779 O O . GLY A 1 101 ? -2.671 -0.147 8.076 1.00 97.12 101 GLY A O 1
ATOM 780 N N . VAL A 1 102 ? -2.760 0.197 10.300 1.00 97.50 102 VAL A N 1
ATOM 781 C CA . VAL A 1 102 ? -4.042 -0.485 10.531 1.00 97.50 102 VAL A CA 1
ATOM 782 C C . VAL A 1 102 ? -4.894 0.266 11.547 1.00 97.50 102 VAL A C 1
ATOM 784 O O . VAL A 1 102 ? -4.378 0.879 12.481 1.00 97.50 102 VAL A O 1
ATOM 787 N N . ILE A 1 103 ? -6.211 0.178 11.411 1.00 97.25 103 ILE A N 1
ATOM 788 C CA . ILE A 1 103 ? -7.155 0.544 12.466 1.00 97.25 103 ILE A CA 1
ATOM 789 C C . ILE A 1 103 ? -7.584 -0.753 13.159 1.00 97.25 103 ILE A C 1
ATOM 791 O O . ILE A 1 103 ? -8.148 -1.645 12.522 1.00 97.25 103 ILE A O 1
ATOM 795 N N . ARG A 1 104 ? -7.285 -0.896 14.453 1.00 96.31 104 ARG A N 1
ATOM 796 C CA . ARG A 1 104 ? -7.514 -2.146 15.198 1.00 96.31 104 ARG A CA 1
ATOM 797 C C . ARG A 1 104 ? -8.483 -1.912 16.344 1.00 96.31 104 ARG A C 1
ATOM 799 O O . ARG A 1 104 ? -8.314 -0.963 17.101 1.00 96.31 104 ARG A O 1
ATOM 806 N N . CYS A 1 105 ? -9.444 -2.816 16.516 1.00 96.44 105 CYS A N 1
ATOM 807 C CA . CYS A 1 105 ? -10.312 -2.798 17.689 1.00 96.44 105 CYS A CA 1
ATOM 808 C C . CYS A 1 105 ? -9.506 -2.934 18.990 1.00 96.44 105 CYS A C 1
ATOM 810 O O . CYS A 1 105 ? -8.620 -3.782 19.100 1.00 96.44 105 CYS A O 1
ATOM 812 N N . LYS A 1 106 ? -9.825 -2.111 19.997 1.00 96.94 106 LYS A N 1
ATOM 813 C CA . LYS A 1 106 ? -9.166 -2.164 21.313 1.00 96.94 106 LYS A CA 1
ATOM 814 C C . LYS A 1 106 ? -9.422 -3.486 22.054 1.00 96.94 106 LYS A C 1
ATOM 816 O O . LYS A 1 106 ? -8.576 -3.919 22.834 1.00 96.94 106 LYS A O 1
ATOM 821 N N . THR A 1 107 ? -10.566 -4.127 21.818 1.00 97.00 107 THR A N 1
ATOM 822 C CA . THR A 1 107 ? -10.922 -5.409 22.440 1.00 97.00 107 THR A CA 1
ATOM 823 C C . THR A 1 107 ? -10.082 -6.548 21.857 1.00 97.00 107 THR A C 1
ATOM 825 O O . THR A 1 107 ? -10.179 -6.840 20.669 1.00 97.00 107 THR A O 1
ATOM 828 N N . ALA A 1 108 ? -9.309 -7.241 22.701 1.00 93.94 108 ALA A N 1
ATOM 829 C CA . ALA A 1 108 ? -8.361 -8.280 22.277 1.00 93.94 108 ALA A CA 1
ATOM 830 C C . ALA A 1 108 ? -9.003 -9.470 21.538 1.00 93.94 108 ALA A C 1
ATOM 832 O O . ALA A 1 108 ? -8.380 -10.026 20.639 1.00 93.94 108 ALA A O 1
ATOM 833 N N . VAL A 1 109 ? -10.242 -9.834 21.889 1.00 95.50 109 VAL A N 1
ATOM 834 C CA . VAL A 1 109 ? -10.985 -10.935 21.246 1.00 95.50 109 VAL A CA 1
ATOM 835 C C . VAL A 1 109 ? -11.614 -10.546 19.903 1.00 95.50 109 VAL A C 1
ATOM 837 O O . VAL A 1 109 ? -12.098 -11.408 19.177 1.00 95.50 109 VAL A O 1
ATOM 840 N N . CYS A 1 110 ? -11.631 -9.257 19.555 1.00 94.38 110 CYS A N 1
ATOM 841 C CA . CYS A 1 110 ? -12.195 -8.790 18.295 1.00 94.38 110 CYS A CA 1
ATOM 842 C C . CYS A 1 110 ? -11.135 -8.849 17.185 1.00 94.38 110 CYS A C 1
ATOM 844 O O . CYS A 1 110 ? -10.102 -8.186 17.263 1.00 94.38 110 CYS A O 1
ATOM 846 N N . THR A 1 111 ? -11.407 -9.614 16.128 1.00 93.81 111 THR A N 1
ATOM 847 C CA . THR A 1 111 ? -10.503 -9.840 14.981 1.00 93.81 111 THR A CA 1
ATOM 848 C C . THR A 1 111 ? -10.660 -8.801 13.860 1.00 93.81 111 THR A C 1
ATOM 850 O O . THR A 1 111 ? -10.162 -8.975 12.744 1.00 93.81 111 THR A O 1
ATOM 853 N N . VAL A 1 112 ? -11.373 -7.704 14.139 1.00 92.56 112 VAL A N 1
ATOM 854 C CA . VAL A 1 112 ? -11.604 -6.623 13.179 1.00 92.56 112 VAL A CA 1
ATOM 855 C C . VAL A 1 112 ? -10.326 -5.797 13.011 1.00 92.56 112 VAL A C 1
ATOM 857 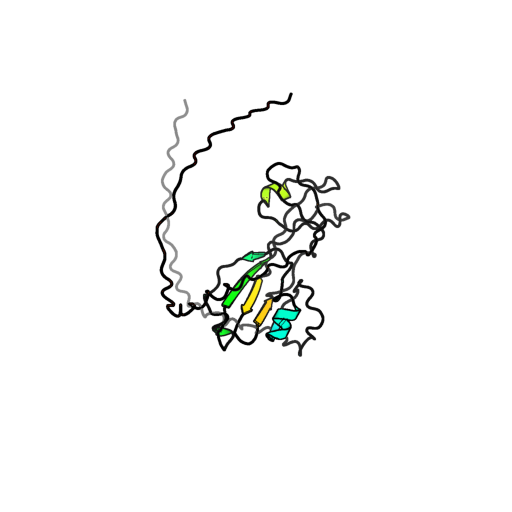O O . VAL A 1 112 ? -9.883 -5.090 13.922 1.00 92.56 112 VAL A O 1
ATOM 860 N N . HIS A 1 113 ? -9.762 -5.873 11.806 1.00 94.69 113 HIS A N 1
ATOM 861 C CA . HIS A 1 113 ? -8.623 -5.092 11.339 1.00 94.69 113 HIS A CA 1
ATOM 862 C C . HIS A 1 113 ? -9.061 -4.314 10.108 1.00 94.69 113 HIS A C 1
ATOM 864 O O . HIS A 1 113 ? -9.367 -4.898 9.065 1.00 94.69 113 HIS A O 1
ATOM 870 N N . ILE A 1 114 ? -9.124 -2.998 10.244 1.00 93.75 114 ILE A N 1
ATOM 871 C CA . ILE A 1 114 ? -9.663 -2.117 9.222 1.00 93.75 114 ILE A CA 1
ATOM 872 C C . ILE A 1 114 ? -8.518 -1.441 8.475 1.00 93.75 114 ILE A C 1
ATOM 874 O O . ILE A 1 114 ? -7.590 -0.894 9.078 1.00 93.75 114 ILE A O 1
ATOM 878 N N . ALA A 1 115 ? -8.616 -1.472 7.152 1.00 94.12 115 ALA A N 1
ATOM 879 C CA . ALA A 1 115 ? -7.771 -0.705 6.256 1.00 94.12 115 ALA A CA 1
ATOM 880 C C . ALA A 1 115 ? -7.983 0.810 6.476 1.00 94.12 115 ALA A C 1
ATOM 882 O O . ALA A 1 115 ? -9.127 1.277 6.371 1.00 94.12 115 ALA A O 1
ATOM 883 N N . PRO A 1 116 ? -6.924 1.590 6.777 1.00 94.38 116 PRO A N 1
ATOM 884 C CA . PRO A 1 116 ? -7.026 3.045 6.853 1.00 94.38 116 PRO A CA 1
ATOM 885 C C . PRO A 1 116 ? -7.554 3.630 5.537 1.00 94.38 116 PRO A C 1
ATOM 887 O O . PRO A 1 116 ? -7.248 3.133 4.458 1.00 94.38 116 PRO A O 1
ATOM 890 N N . GLY A 1 117 ? -8.375 4.671 5.616 1.00 90.56 117 GLY A N 1
ATOM 891 C CA . GLY A 1 117 ? -8.938 5.366 4.462 1.00 90.56 117 GLY A CA 1
ATOM 892 C C . GLY A 1 117 ? -8.603 6.861 4.461 1.00 90.56 117 GLY A C 1
ATOM 893 O O . GLY A 1 117 ? -7.991 7.365 5.402 1.00 90.56 117 GLY A O 1
ATOM 894 N N . PRO A 1 118 ? -9.054 7.608 3.437 1.00 88.19 118 PRO A N 1
ATOM 895 C CA . PRO A 1 118 ? -8.754 9.036 3.295 1.00 88.19 118 PRO A CA 1
ATOM 896 C C . PRO A 1 118 ? -9.329 9.907 4.425 1.00 88.19 118 PRO A C 1
ATOM 898 O O . PRO A 1 118 ? -8.814 10.984 4.691 1.00 88.19 118 PRO A O 1
ATOM 901 N N . ASN A 1 119 ? -10.379 9.444 5.114 1.00 89.25 119 ASN A N 1
ATOM 902 C CA . ASN A 1 119 ? -10.994 10.139 6.250 1.00 89.25 119 ASN A CA 1
ATOM 903 C C . ASN A 1 119 ? -10.651 9.442 7.573 1.00 89.25 119 ASN A C 1
ATOM 905 O O . ASN A 1 119 ? -11.549 9.070 8.332 1.00 89.25 119 ASN A O 1
ATOM 909 N N . LEU A 1 120 ? -9.356 9.241 7.831 1.00 92.44 120 LEU A N 1
ATOM 910 C CA . LEU A 1 120 ? -8.861 8.512 9.001 1.00 92.44 120 LEU A CA 1
ATOM 911 C C . LEU A 1 120 ? -9.450 9.034 10.321 1.00 92.44 120 LEU A C 1
ATOM 913 O O . LEU A 1 120 ? -9.889 8.229 11.136 1.00 92.44 120 LEU A O 1
ATOM 917 N N . ALA A 1 121 ? -9.535 10.358 10.500 1.00 94.06 121 ALA A N 1
ATOM 918 C CA . ALA A 1 121 ? -10.116 10.982 11.696 1.00 94.06 121 ALA A CA 1
ATOM 919 C C . ALA A 1 121 ? -11.546 10.484 11.977 1.00 94.06 121 ALA A C 1
ATOM 921 O O . ALA A 1 121 ? -11.855 10.031 13.074 1.00 94.06 121 ALA A O 1
ATOM 922 N N . ARG A 1 122 ? -12.394 10.439 10.945 1.00 90.50 122 ARG A N 1
ATOM 923 C CA . ARG A 1 122 ? -13.769 9.943 11.072 1.00 90.50 122 ARG A CA 1
ATOM 924 C C . ARG A 1 122 ? -13.822 8.432 11.323 1.00 90.50 122 ARG A C 1
ATOM 926 O O . ARG A 1 122 ? -14.726 7.949 11.996 1.00 90.50 122 ARG A O 1
ATOM 933 N N . GLN A 1 123 ? -12.881 7.665 10.768 1.00 91.88 123 GLN A N 1
ATOM 934 C CA . GLN A 1 123 ? -12.823 6.216 10.987 1.00 91.88 123 GLN A CA 1
ATOM 935 C C . GLN A 1 123 ? -12.432 5.860 12.427 1.00 91.88 123 GLN A C 1
ATOM 937 O O . GLN A 1 123 ? -12.974 4.898 12.964 1.00 91.88 123 GLN A O 1
ATOM 942 N N . ILE A 1 124 ? -11.524 6.617 13.056 1.00 95.19 124 ILE A N 1
ATOM 943 C CA . ILE A 1 124 ? -11.095 6.356 14.443 1.00 95.19 124 ILE A CA 1
ATOM 944 C C . ILE A 1 124 ? -12.124 6.808 15.491 1.00 95.19 124 ILE A C 1
ATOM 946 O O . ILE A 1 124 ? -12.118 6.297 16.609 1.00 95.19 124 ILE A O 1
ATOM 950 N N . GLU A 1 125 ? -13.015 7.736 15.129 1.00 94.62 125 GLU A N 1
ATOM 951 C CA . GLU A 1 125 ? -14.176 8.137 15.939 1.00 94.62 125 GLU A CA 1
ATOM 952 C C . GLU A 1 125 ? -15.301 7.092 15.917 1.00 94.62 125 GLU A C 1
ATOM 954 O O . GLU A 1 125 ? -16.149 7.065 16.810 1.00 94.62 125 GLU A O 1
ATOM 959 N N . ALA A 1 126 ? -15.322 6.215 14.908 1.00 92.31 126 ALA A N 1
ATOM 960 C CA . ALA A 1 126 ? -16.309 5.153 14.822 1.00 92.31 126 ALA A CA 1
ATOM 961 C C . ALA A 1 126 ? -16.086 4.081 15.899 1.00 92.31 126 ALA A C 1
ATOM 963 O O . ALA A 1 126 ? -14.965 3.788 16.323 1.00 92.31 126 ALA A O 1
ATOM 964 N N . LEU A 1 127 ? -17.182 3.440 16.297 1.00 93.31 127 LEU A N 1
ATOM 965 C CA . LEU A 1 127 ? -17.136 2.260 17.148 1.00 93.31 127 LEU A CA 1
ATOM 966 C C . LEU A 1 127 ? -17.044 0.998 16.292 1.00 93.31 127 LEU A C 1
ATOM 968 O O . LEU A 1 127 ? -17.625 0.902 15.209 1.00 93.31 127 LEU A O 1
ATOM 972 N N . CYS A 1 128 ? -16.323 0.011 16.807 1.00 93.69 128 CYS A N 1
ATOM 973 C CA . CYS A 1 128 ? -16.310 -1.336 16.262 1.00 93.69 128 CYS A CA 1
ATOM 974 C C . CYS A 1 128 ? -17.709 -1.973 16.360 1.00 93.69 128 CYS A C 1
ATOM 976 O O . CYS A 1 128 ? -18.538 -1.549 17.165 1.00 93.69 128 CYS A O 1
ATOM 978 N N . SER A 1 129 ? -17.951 -3.059 15.621 1.00 89.88 129 SER A N 1
ATOM 979 C CA . SER A 1 129 ? -19.180 -3.860 15.743 1.00 89.88 129 SER A CA 1
ATOM 980 C C . SER A 1 129 ? -19.407 -4.407 17.159 1.00 89.88 129 SER A C 1
ATOM 982 O O . SER A 1 129 ? -20.547 -4.593 17.566 1.00 89.88 129 SER A O 1
ATOM 984 N N . CYS A 1 130 ? -18.341 -4.600 17.942 1.00 93.75 130 CYS A N 1
ATOM 985 C CA . CYS A 1 130 ? -18.426 -4.965 19.360 1.00 93.75 130 CYS A CA 1
ATOM 986 C C . CYS A 1 130 ? -18.639 -3.769 20.313 1.00 93.75 130 CYS A C 1
ATOM 988 O O . CYS A 1 130 ? -18.573 -3.941 21.527 1.00 93.75 130 CYS A O 1
ATOM 990 N N . GLY A 1 131 ? -18.807 -2.551 19.788 1.00 95.12 131 GLY A N 1
ATOM 991 C CA . GLY A 1 131 ? -18.976 -1.314 20.559 1.00 95.12 131 GLY A CA 1
ATOM 992 C C . GLY A 1 131 ? -17.683 -0.678 21.086 1.00 95.12 131 GLY A C 1
ATOM 993 O O . GLY A 1 131 ? -17.734 0.406 21.658 1.00 95.12 131 GLY A O 1
ATOM 994 N N . SER A 1 132 ? -16.518 -1.310 20.901 1.00 96.62 132 SER A N 1
ATOM 995 C CA . SER A 1 132 ? -15.231 -0.780 21.386 1.00 96.62 132 SER A CA 1
ATOM 996 C C . SER A 1 132 ? -14.596 0.237 20.430 1.00 96.62 132 SER A C 1
ATOM 998 O O . SER A 1 132 ? -14.955 0.301 19.255 1.00 96.62 132 SER A O 1
ATOM 1000 N N . SER A 1 133 ? -13.611 1.003 20.906 1.00 96.81 133 SER A N 1
ATOM 1001 C CA . SER A 1 133 ? -12.924 2.012 20.088 1.00 96.81 133 SER A CA 1
ATOM 1002 C C . SER A 1 133 ? -11.981 1.410 19.038 1.00 96.81 133 SER A C 1
ATOM 1004 O O . SER A 1 133 ? -11.493 0.279 19.175 1.00 96.81 133 SER A O 1
ATOM 1006 N N . LEU A 1 134 ? -11.717 2.198 17.992 1.00 96.69 134 LEU A N 1
ATOM 1007 C CA . LEU A 1 134 ? -10.924 1.835 16.817 1.00 96.69 134 LEU A CA 1
ATOM 1008 C C . LEU A 1 134 ? -9.661 2.715 16.688 1.00 96.69 134 LEU A C 1
ATOM 1010 O O . LEU A 1 134 ? -9.574 3.546 15.786 1.00 96.69 134 LEU A O 1
ATOM 1014 N N . PRO A 1 135 ? -8.655 2.579 17.574 1.00 97.56 135 PRO A N 1
ATOM 1015 C CA . PRO A 1 135 ? -7.410 3.327 17.438 1.00 97.5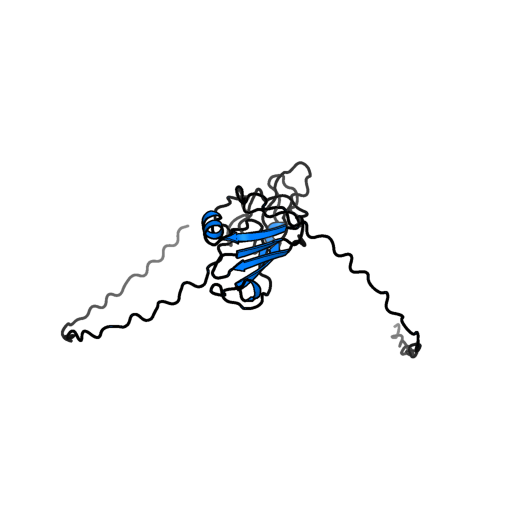6 135 PRO A CA 1
ATOM 1016 C C . PRO A 1 135 ? -6.636 2.949 16.166 1.00 97.56 135 PRO A C 1
ATOM 1018 O O . PRO A 1 135 ? -6.500 1.774 15.807 1.00 97.56 135 PRO A O 1
ATOM 1021 N N . HIS A 1 136 ? -6.045 3.961 15.532 1.00 97.81 136 HIS A N 1
ATOM 1022 C CA . HIS A 1 136 ? -5.080 3.781 14.452 1.00 97.81 136 HIS A CA 1
ATOM 1023 C C . HIS A 1 136 ? -3.692 3.425 14.996 1.00 97.81 136 HIS A C 1
ATOM 1025 O O . HIS A 1 136 ? -3.231 3.964 16.005 1.00 97.81 136 HIS A O 1
ATOM 1031 N N . ARG A 1 137 ? -3.021 2.494 14.321 1.00 97.75 137 ARG A N 1
ATOM 1032 C CA . ARG A 1 137 ? -1.636 2.093 14.567 1.00 97.75 137 ARG A CA 1
ATOM 1033 C C . ARG A 1 137 ? -0.859 2.294 13.277 1.00 97.75 137 ARG A C 1
ATOM 1035 O O . ARG A 1 137 ? -1.101 1.593 12.297 1.00 97.75 137 ARG A O 1
ATOM 1042 N N . SER A 1 138 ? 0.063 3.249 13.287 1.00 97.62 138 SER A N 1
ATOM 1043 C CA . SER A 1 138 ? 0.928 3.525 12.145 1.00 97.62 138 SER A CA 1
ATOM 1044 C C . SER A 1 138 ? 1.941 2.399 11.920 1.00 97.62 138 SER A C 1
ATOM 1046 O O . SER A 1 138 ? 2.399 1.740 12.858 1.00 97.62 138 SER A O 1
ATOM 1048 N N . CYS A 1 139 ? 2.304 2.202 10.654 1.00 98.00 139 CYS A N 1
ATOM 1049 C CA . CYS A 1 139 ? 3.385 1.317 10.250 1.00 98.00 139 CYS A CA 1
ATOM 1050 C C . CYS A 1 139 ? 4.572 2.142 9.745 1.00 98.00 139 CYS A C 1
ATOM 1052 O O . CYS A 1 139 ? 4.411 3.224 9.175 1.00 98.00 139 CYS A O 1
ATOM 1054 N N . THR A 1 140 ? 5.782 1.642 9.973 1.00 97.44 140 THR A N 1
ATOM 1055 C CA . THR A 1 140 ? 7.025 2.274 9.507 1.00 97.44 140 THR A CA 1
ATOM 1056 C C . THR A 1 140 ? 7.577 1.625 8.244 1.00 97.44 140 THR A C 1
ATOM 1058 O O . THR A 1 140 ? 8.616 2.060 7.763 1.00 97.44 140 THR A O 1
ATOM 1061 N N . VAL A 1 141 ? 6.924 0.579 7.730 1.00 98.06 141 VAL A N 1
ATOM 1062 C CA . VAL A 1 141 ? 7.382 -0.137 6.539 1.00 98.06 141 VAL A CA 1
ATOM 1063 C C . VAL A 1 141 ? 7.191 0.733 5.303 1.00 98.06 141 VAL A C 1
ATOM 1065 O O . VAL A 1 141 ? 6.108 1.276 5.059 1.00 98.06 141 VAL A O 1
ATOM 1068 N N . GLU A 1 142 ? 8.257 0.838 4.522 1.00 98.12 142 GLU A N 1
ATOM 1069 C CA . GLU A 1 142 ? 8.257 1.418 3.191 1.00 98.12 142 GLU A CA 1
ATOM 1070 C C . GLU A 1 142 ? 8.522 0.324 2.167 1.00 98.12 142 GLU A C 1
ATOM 1072 O O . GLU A 1 142 ? 9.288 -0.611 2.403 1.00 98.12 142 GLU A O 1
ATOM 1077 N N . TRP A 1 143 ? 7.929 0.475 0.995 1.00 97.31 143 TRP A N 1
ATOM 1078 C CA . TRP A 1 143 ? 8.224 -0.383 -0.135 1.00 97.31 143 TRP A CA 1
ATOM 1079 C C . TRP A 1 143 ? 8.360 0.451 -1.398 1.00 97.31 143 TRP A C 1
ATOM 1081 O O . TRP A 1 143 ? 7.879 1.588 -1.506 1.00 97.31 143 TRP A O 1
ATOM 1091 N N . SER A 1 144 ? 9.082 -0.101 -2.359 1.00 97.12 144 SER A N 1
ATOM 1092 C CA . SER A 1 144 ? 9.314 0.550 -3.631 1.00 97.12 144 SER A CA 1
ATOM 1093 C C . SER A 1 144 ? 9.256 -0.440 -4.772 1.00 97.12 144 SER A C 1
ATOM 1095 O O . SER A 1 144 ? 9.522 -1.630 -4.612 1.00 97.12 144 SER A O 1
ATOM 1097 N N . ILE A 1 145 ? 8.887 0.083 -5.929 1.00 97.19 145 ILE A N 1
ATOM 1098 C CA . ILE A 1 145 ? 8.875 -0.658 -7.174 1.00 97.19 145 ILE A CA 1
ATOM 1099 C C . ILE A 1 145 ? 9.487 0.201 -8.266 1.00 97.19 145 ILE A C 1
ATOM 1101 O O . ILE A 1 145 ? 9.179 1.391 -8.393 1.00 97.19 145 ILE A O 1
ATOM 1105 N N . VAL A 1 146 ? 10.367 -0.404 -9.047 1.00 97.50 146 VAL A N 1
ATOM 1106 C CA . VAL A 1 146 ? 11.022 0.229 -10.182 1.00 97.50 146 VAL A CA 1
ATOM 1107 C C . VAL A 1 146 ? 10.655 -0.541 -11.432 1.00 97.50 146 VAL A C 1
ATOM 1109 O O . VAL A 1 146 ? 11.131 -1.656 -11.621 1.00 97.50 146 VAL A O 1
ATOM 1112 N N . PHE A 1 147 ? 9.815 0.052 -12.276 1.00 96.75 147 PHE A N 1
ATOM 1113 C CA . PHE A 1 147 ? 9.489 -0.510 -13.586 1.00 96.75 147 PHE A CA 1
ATOM 1114 C C . PHE A 1 147 ? 10.513 -0.053 -14.623 1.00 96.75 147 PHE A C 1
ATOM 1116 O O . PHE A 1 147 ? 10.855 1.131 -14.676 1.00 96.75 147 PHE A O 1
ATOM 1123 N N . TYR A 1 148 ? 10.975 -0.977 -15.452 1.00 97.50 148 TYR A N 1
ATOM 1124 C CA . TYR A 1 148 ? 11.903 -0.732 -16.554 1.00 97.50 148 TYR A CA 1
ATOM 1125 C C . TYR A 1 148 ? 11.539 -1.658 -17.728 1.00 97.50 148 TYR A C 1
ATOM 1127 O O . TYR A 1 148 ? 10.627 -2.477 -17.605 1.00 97.50 148 TYR A O 1
ATOM 1135 N N . ARG A 1 149 ? 12.216 -1.525 -18.874 1.00 97.25 149 ARG A N 1
ATOM 1136 C CA . ARG A 1 149 ? 11.779 -2.122 -20.148 1.00 97.25 149 ARG A CA 1
ATOM 1137 C C . ARG A 1 149 ? 11.544 -3.629 -20.055 1.00 97.25 149 ARG A C 1
ATOM 1139 O O . ARG A 1 149 ? 10.573 -4.146 -20.602 1.00 97.25 149 ARG A O 1
ATOM 1146 N N . ASP A 1 150 ? 12.437 -4.312 -19.345 1.00 97.38 150 ASP A N 1
ATOM 1147 C CA . ASP A 1 150 ? 12.497 -5.771 -19.331 1.00 97.38 150 ASP A CA 1
ATOM 1148 C C . ASP A 1 150 ? 11.814 -6.376 -18.082 1.00 97.38 150 ASP A C 1
ATOM 1150 O O . ASP A 1 150 ? 11.741 -7.601 -17.949 1.00 97.38 150 ASP A O 1
ATOM 1154 N N . GLY A 1 151 ? 11.269 -5.548 -17.174 1.00 96.88 151 GLY A N 1
ATOM 1155 C CA . GLY A 1 151 ? 10.590 -6.035 -15.972 1.00 96.88 151 GLY A CA 1
ATOM 1156 C C . GLY A 1 151 ? 10.446 -5.023 -14.833 1.00 96.88 151 GLY A C 1
ATOM 1157 O O . GLY A 1 151 ? 10.203 -3.831 -15.042 1.00 96.88 151 GLY A O 1
ATOM 1158 N N . ALA A 1 152 ? 10.561 -5.511 -13.597 1.00 96.94 152 ALA A N 1
ATOM 1159 C CA . ALA A 1 152 ? 10.490 -4.675 -12.404 1.00 96.94 152 ALA A CA 1
ATOM 1160 C C . ALA A 1 152 ? 11.410 -5.152 -11.275 1.00 96.94 152 ALA A C 1
ATOM 1162 O O . ALA A 1 152 ? 11.698 -6.338 -11.135 1.00 96.94 152 ALA A O 1
ATOM 1163 N N . VAL A 1 153 ? 11.844 -4.216 -10.433 1.00 96.44 153 VAL A N 1
ATOM 1164 C CA . VAL A 1 153 ? 12.501 -4.512 -9.152 1.00 96.44 153 VAL A CA 1
ATOM 1165 C C . VAL A 1 153 ? 11.573 -4.071 -8.035 1.00 96.44 153 VAL A C 1
ATOM 1167 O O . VAL A 1 153 ? 11.197 -2.900 -7.986 1.00 96.44 153 VAL A O 1
ATOM 1170 N N . PHE A 1 154 ? 11.209 -4.991 -7.150 1.00 96.00 154 PHE A N 1
ATOM 1171 C CA . PHE A 1 154 ? 10.419 -4.711 -5.956 1.00 96.00 154 PHE A CA 1
ATOM 1172 C C . PHE A 1 154 ? 11.305 -4.807 -4.714 1.00 96.00 154 PHE A C 1
ATOM 1174 O O . PHE A 1 154 ? 12.118 -5.725 -4.597 1.00 96.00 154 PHE A O 1
ATOM 1181 N N . GLU A 1 155 ? 11.132 -3.886 -3.773 1.00 96.44 155 GLU A N 1
ATOM 1182 C CA . GLU A 1 155 ? 11.857 -3.876 -2.504 1.00 96.44 155 GLU A CA 1
ATOM 1183 C C . GLU A 1 155 ? 10.915 -3.523 -1.351 1.00 96.44 155 GLU A C 1
ATOM 1185 O O . GLU A 1 155 ? 10.203 -2.520 -1.420 1.00 96.44 155 GLU A O 1
ATOM 1190 N N . ASN A 1 156 ? 10.946 -4.322 -0.283 1.00 96.88 156 ASN A N 1
ATOM 1191 C CA . ASN A 1 156 ? 10.243 -4.066 0.972 1.00 96.88 156 ASN A CA 1
ATOM 1192 C C . ASN A 1 156 ? 11.250 -3.847 2.105 1.00 96.88 156 ASN A C 1
ATOM 1194 O O . ASN A 1 156 ? 12.166 -4.653 2.302 1.00 96.88 156 ASN A O 1
ATOM 1198 N N . SER A 1 157 ? 11.086 -2.771 2.875 1.00 97.44 157 SER A N 1
ATOM 1199 C CA . SER A 1 157 ? 12.094 -2.346 3.851 1.00 97.44 157 SER A CA 1
ATOM 1200 C C . SER A 1 157 ? 12.152 -3.220 5.107 1.00 97.44 157 SER A C 1
ATOM 1202 O O . SER A 1 157 ? 13.144 -3.164 5.837 1.00 97.44 157 SER A O 1
ATOM 1204 N N . GLY A 1 158 ? 11.103 -3.988 5.411 1.00 96.25 158 GLY A N 1
ATOM 1205 C CA . GLY A 1 158 ? 11.034 -4.782 6.635 1.00 96.25 158 GLY A CA 1
ATOM 1206 C C . GLY A 1 158 ? 9.655 -5.379 6.918 1.00 96.25 158 GLY A C 1
ATOM 1207 O O . GLY A 1 158 ? 8.739 -5.221 6.116 1.00 96.25 158 GLY A O 1
ATOM 1208 N N . PRO A 1 159 ? 9.512 -6.076 8.058 1.00 97.06 159 PRO A N 1
ATOM 1209 C CA . PRO A 1 159 ? 8.263 -6.720 8.431 1.00 97.06 159 PRO A CA 1
ATOM 1210 C C . PRO A 1 159 ? 7.206 -5.725 8.915 1.00 97.06 159 PRO A C 1
ATOM 1212 O O . PRO A 1 159 ? 7.523 -4.758 9.619 1.00 97.06 159 PRO A O 1
ATOM 1215 N N . HIS A 1 160 ? 5.944 -5.992 8.591 1.00 97.19 160 HIS A N 1
ATOM 1216 C CA . HIS A 1 160 ? 4.816 -5.215 9.094 1.00 97.19 160 HIS A CA 1
ATOM 1217 C C . HIS A 1 160 ? 4.568 -5.511 10.580 1.00 97.19 160 HIS A C 1
ATOM 1219 O O . HIS A 1 160 ? 4.559 -6.651 11.031 1.00 97.19 160 HIS A O 1
ATOM 1225 N N . ASN A 1 161 ? 4.319 -4.462 11.365 1.00 96.75 161 ASN A N 1
ATOM 1226 C CA . ASN A 1 161 ? 3.999 -4.557 12.796 1.00 96.75 161 ASN A CA 1
ATOM 1227 C C . ASN A 1 161 ? 2.485 -4.670 13.066 1.00 96.75 161 ASN A C 1
ATOM 1229 O O . ASN A 1 161 ? 2.016 -4.361 14.166 1.00 96.75 161 ASN A O 1
ATOM 1233 N N . HIS A 1 162 ? 1.709 -5.069 12.059 1.00 96.38 162 HIS A N 1
ATOM 1234 C CA . HIS A 1 162 ? 0.262 -5.207 12.135 1.00 96.38 162 HIS A CA 1
ATOM 1235 C C . HIS A 1 162 ? -0.246 -6.350 11.245 1.00 96.38 162 HIS A C 1
ATOM 1237 O O . HIS A 1 162 ? 0.402 -6.696 10.259 1.00 96.38 162 HIS A O 1
ATOM 1243 N N . PRO A 1 163 ? -1.419 -6.927 11.560 1.00 95.25 163 PRO A N 1
ATOM 1244 C CA . PRO A 1 163 ? -2.022 -7.973 10.740 1.00 95.25 163 PRO A CA 1
ATOM 1245 C C . PRO A 1 163 ? -2.552 -7.439 9.399 1.00 95.25 163 PRO A C 1
ATOM 1247 O O . PRO A 1 163 ? -2.732 -6.229 9.214 1.00 95.25 163 PRO A O 1
ATOM 1250 N N . LYS A 1 164 ? -2.851 -8.371 8.482 1.00 94.81 164 LYS A N 1
ATOM 1251 C CA . LYS A 1 164 ? -3.587 -8.109 7.235 1.00 94.81 164 LYS A CA 1
ATOM 1252 C C . LYS A 1 164 ? -5.000 -7.585 7.539 1.00 94.81 164 LYS A C 1
ATOM 1254 O O . LYS A 1 164 ? -5.592 -7.908 8.574 1.00 94.81 164 LYS A O 1
ATOM 1259 N N . TYR A 1 165 ? -5.542 -6.773 6.633 1.00 93.38 165 TYR A N 1
ATOM 1260 C CA . TYR A 1 165 ? -6.886 -6.212 6.779 1.00 93.38 165 TYR A CA 1
ATOM 1261 C C . TYR A 1 165 ? -7.955 -7.282 6.587 1.00 93.38 165 TYR A C 1
ATOM 1263 O O . TYR A 1 165 ? -7.863 -8.106 5.680 1.00 93.38 165 TYR A O 1
ATOM 1271 N N . THR A 1 166 ? -8.990 -7.218 7.418 1.00 87.69 166 THR A N 1
ATOM 1272 C CA . THR A 1 166 ? -10.195 -8.045 7.301 1.00 87.69 166 THR A CA 1
ATOM 1273 C C . THR A 1 166 ? -11.390 -7.225 6.823 1.00 87.69 166 THR A C 1
ATOM 1275 O O . THR A 1 166 ? -12.290 -7.762 6.183 1.00 87.69 166 THR A O 1
ATOM 1278 N N . HIS A 1 167 ? -11.387 -5.913 7.089 1.00 84.38 167 HIS A N 1
ATOM 1279 C CA . HIS A 1 167 ? -12.497 -5.015 6.784 1.00 84.38 167 HIS A CA 1
ATOM 1280 C C . HIS A 1 167 ? -12.038 -3.675 6.186 1.00 84.38 167 HIS A C 1
ATOM 1282 O O . HIS A 1 167 ? -10.892 -3.248 6.339 1.00 84.38 167 HIS A O 1
ATOM 1288 N N . SER A 1 168 ? -12.956 -2.990 5.516 1.00 80.50 168 SER A N 1
ATOM 1289 C CA . SER A 1 168 ? -12.859 -1.577 5.155 1.00 80.50 168 SER A CA 1
ATOM 1290 C C . SER A 1 168 ? -13.985 -0.801 5.835 1.00 80.50 168 SER A C 1
ATOM 1292 O O . SER A 1 168 ? -15.078 -1.322 6.050 1.00 80.50 168 SER A O 1
ATOM 1294 N N . LEU A 1 169 ? -13.715 0.460 6.172 1.00 73.50 169 LEU A N 1
ATOM 1295 C CA . LEU A 1 169 ? -14.737 1.430 6.570 1.00 73.50 169 LEU A CA 1
ATOM 1296 C C . LEU A 1 169 ? -14.778 2.535 5.513 1.00 73.50 169 LEU A C 1
ATOM 1298 O O . LEU A 1 169 ? -14.127 3.570 5.697 1.00 73.50 169 LEU A O 1
ATOM 1302 N N . PRO A 1 170 ? -15.462 2.324 4.375 1.00 72.19 170 PRO A N 1
ATOM 1303 C CA . PRO A 1 170 ? -15.551 3.342 3.345 1.00 72.19 170 PRO A CA 1
ATOM 1304 C C . PRO A 1 170 ? -16.254 4.578 3.903 1.00 72.19 170 PRO A C 1
ATOM 1306 O O . PRO A 1 170 ? -17.379 4.527 4.401 1.00 72.19 170 PRO A O 1
ATOM 1309 N N . ALA A 1 171 ? -15.581 5.719 3.802 1.00 60.44 171 ALA A N 1
ATOM 1310 C CA . ALA A 1 171 ? -16.154 6.995 4.183 1.00 60.44 171 ALA A CA 1
ATOM 1311 C C . ALA A 1 171 ? -17.147 7.453 3.109 1.00 60.44 171 ALA A C 1
ATOM 1313 O O . ALA A 1 171 ? -16.806 8.227 2.217 1.00 60.44 171 ALA A O 1
ATOM 1314 N N . SER A 1 172 ? -18.388 6.974 3.179 1.00 59.62 172 SER A N 1
ATOM 1315 C CA . SER A 1 172 ? -19.471 7.581 2.409 1.00 59.62 172 SER A CA 1
ATOM 1316 C C . SER A 1 172 ? -19.783 8.955 3.005 1.00 59.62 172 SER A C 1
ATOM 1318 O O . SER A 1 172 ? -19.986 9.080 4.217 1.00 59.62 172 SER A O 1
ATOM 1320 N N . LYS A 1 173 ? -19.797 9.996 2.164 1.00 56.66 173 LYS A N 1
ATOM 1321 C CA . LYS A 1 173 ? -19.967 11.397 2.591 1.00 56.66 173 LYS A CA 1
ATOM 1322 C C . LYS A 1 173 ? -21.252 11.621 3.404 1.00 56.66 173 LYS A C 1
ATOM 1324 O O . LYS A 1 173 ? -21.231 12.435 4.312 1.00 56.66 173 LYS A O 1
ATOM 1329 N N . ASN A 1 174 ? -22.297 10.818 3.167 1.00 55.53 174 ASN A N 1
ATOM 1330 C CA . ASN A 1 174 ? -23.633 11.021 3.746 1.00 55.53 174 ASN A CA 1
ATOM 1331 C C . ASN A 1 174 ? -24.225 9.782 4.446 1.00 55.53 174 ASN A C 1
ATOM 1333 O O . ASN A 1 174 ? -25.411 9.771 4.758 1.00 55.53 174 ASN A O 1
ATOM 1337 N N . LYS A 1 175 ? -23.447 8.715 4.678 1.00 56.53 175 LYS A N 1
ATOM 1338 C CA . LYS A 1 175 ? -23.954 7.490 5.330 1.00 56.53 175 LYS A CA 1
ATOM 1339 C C . LYS A 1 175 ? -23.159 7.139 6.581 1.00 56.53 175 LYS A C 1
ATOM 1341 O O . LYS A 1 175 ? -21.978 7.483 6.693 1.00 56.53 175 LYS A O 1
ATOM 1346 N N . LYS A 1 176 ? -23.827 6.454 7.518 1.00 61.78 176 LYS A N 1
ATOM 1347 C CA . LYS A 1 176 ? -23.208 5.784 8.670 1.00 61.78 176 LYS A CA 1
ATOM 1348 C C . LYS A 1 176 ? -22.055 4.918 8.152 1.00 61.78 176 LYS A C 1
ATOM 1350 O O . LYS A 1 176 ? -22.210 4.251 7.133 1.00 61.78 176 LYS A O 1
ATOM 1355 N N . LEU A 1 177 ? -20.896 4.989 8.808 1.00 63.84 177 LEU A N 1
ATOM 1356 C CA . LEU A 1 177 ? -19.768 4.131 8.458 1.00 63.84 177 LEU A CA 1
ATOM 13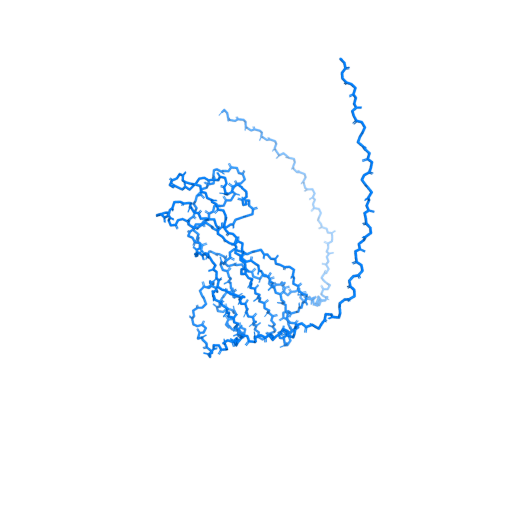57 C C . LEU A 1 177 ? -20.201 2.684 8.685 1.00 63.84 177 LEU A C 1
ATOM 1359 O O . LEU A 1 177 ? -20.501 2.295 9.812 1.00 63.84 177 LEU A O 1
ATOM 1363 N N . GLU A 1 178 ? -20.284 1.923 7.602 1.00 72.44 178 GLU A N 1
ATOM 1364 C CA . GLU A 1 178 ? -20.645 0.515 7.637 1.00 72.44 178 GLU A CA 1
ATOM 1365 C C . GLU A 1 178 ? -19.394 -0.312 7.381 1.00 72.44 178 GLU A C 1
ATOM 1367 O O . GLU A 1 178 ? -18.633 -0.052 6.445 1.00 72.44 178 GLU A O 1
ATOM 1372 N N . LEU A 1 179 ? -19.160 -1.278 8.264 1.00 70.25 179 LEU A N 1
ATOM 1373 C CA . LEU A 1 179 ? -18.036 -2.188 8.164 1.00 70.25 179 LEU A CA 1
ATOM 1374 C C . LEU A 1 179 ? -18.278 -3.126 6.982 1.00 70.25 179 LEU A C 1
ATOM 1376 O O . LEU A 1 179 ? -19.225 -3.906 6.990 1.00 70.25 179 LEU A O 1
ATOM 1380 N N . GLN A 1 180 ? -17.415 -3.060 5.978 1.00 71.88 180 GLN A N 1
ATOM 1381 C CA . GLN A 1 180 ? -17.475 -3.945 4.820 1.00 71.88 180 GLN A CA 1
ATOM 1382 C C . GLN A 1 180 ? -16.318 -4.929 4.882 1.00 71.88 180 GLN A C 1
ATOM 1384 O O . GLN A 1 180 ? -15.217 -4.560 5.293 1.00 71.88 180 GLN A O 1
ATOM 1389 N N . VAL A 1 181 ? -16.535 -6.175 4.457 1.00 67.94 181 VAL A N 1
ATOM 1390 C CA . VAL A 1 181 ? -15.431 -7.126 4.267 1.00 67.94 181 VAL A CA 1
ATOM 1391 C C . VAL A 1 181 ? -14.427 -6.502 3.303 1.00 67.94 181 VAL A C 1
ATOM 1393 O O . VAL A 1 181 ? -14.809 -5.939 2.275 1.00 67.94 181 VAL A O 1
ATOM 1396 N N . PHE A 1 182 ? -13.143 -6.547 3.652 1.00 62.59 182 PHE A N 1
ATOM 1397 C CA . PHE A 1 182 ? -12.096 -6.037 2.779 1.00 62.59 182 PHE A CA 1
ATOM 1398 C C . PHE A 1 182 ? -11.942 -7.004 1.609 1.00 62.59 182 PHE A C 1
ATOM 1400 O O . PHE A 1 182 ? -11.239 -8.007 1.700 1.00 62.59 182 PHE A O 1
ATOM 1407 N N . ILE A 1 183 ? -12.655 -6.735 0.520 1.00 62.28 183 ILE A N 1
ATOM 1408 C CA . ILE A 1 183 ? -12.522 -7.520 -0.700 1.00 62.28 183 ILE A CA 1
ATOM 1409 C C . ILE A 1 183 ? -11.317 -6.971 -1.465 1.00 62.28 183 ILE A C 1
ATOM 1411 O O . ILE A 1 183 ? -11.303 -5.792 -1.824 1.00 62.28 183 ILE A O 1
ATOM 1415 N N . TYR A 1 184 ? -10.329 -7.827 -1.740 1.00 62.19 184 TYR A N 1
ATOM 1416 C CA . TYR A 1 184 ? -9.138 -7.540 -2.554 1.00 62.19 184 TYR A CA 1
ATOM 1417 C C . TYR A 1 184 ? -9.508 -7.319 -4.027 1.00 62.19 184 TYR A C 1
ATOM 1419 O O . TYR A 1 184 ? -9.128 -8.082 -4.906 1.00 62.19 184 TYR A O 1
ATOM 1427 N N . ARG A 1 185 ? -10.353 -6.329 -4.316 1.00 49.00 185 ARG A N 1
ATOM 1428 C CA . ARG A 1 185 ? -10.950 -6.182 -5.646 1.00 49.00 185 ARG A CA 1
ATOM 1429 C C . ARG A 1 185 ? -10.110 -5.360 -6.600 1.00 49.00 185 ARG A C 1
ATOM 1431 O O . ARG A 1 185 ? -10.298 -5.503 -7.801 1.00 49.00 185 ARG A O 1
ATOM 1438 N N . GLN A 1 186 ? -9.207 -4.520 -6.101 1.00 52.19 186 GLN A N 1
ATOM 1439 C CA . GLN A 1 186 ? -8.303 -3.734 -6.934 1.00 52.19 186 GLN A CA 1
ATOM 1440 C C . GLN A 1 186 ? -6.971 -3.572 -6.190 1.00 52.19 186 GLN A C 1
ATOM 1442 O O . GLN A 1 186 ? -6.939 -2.866 -5.177 1.00 52.19 186 GLN A O 1
ATOM 1447 N N . PRO A 1 187 ? -5.873 -4.208 -6.634 1.00 55.50 187 PRO A N 1
ATOM 1448 C CA . PRO A 1 187 ? -4.554 -3.776 -6.192 1.00 55.50 187 PRO A CA 1
ATOM 1449 C C . PRO A 1 187 ? -4.355 -2.295 -6.541 1.00 55.50 187 PRO A C 1
ATOM 1451 O O . PRO A 1 187 ? -5.052 -1.762 -7.407 1.00 55.50 187 PRO A O 1
ATOM 1454 N N . ILE A 1 188 ? -3.402 -1.611 -5.900 1.00 56.03 188 ILE A N 1
ATOM 1455 C CA . ILE A 1 188 ? -2.982 -0.279 -6.358 1.00 56.03 188 ILE A CA 1
ATOM 1456 C C . ILE A 1 188 ? -2.420 -0.447 -7.777 1.00 56.03 188 ILE A C 1
ATOM 1458 O O . ILE A 1 188 ? -1.256 -0.796 -7.962 1.00 56.03 188 ILE A O 1
ATOM 1462 N N . VAL A 1 189 ? -3.272 -0.265 -8.791 1.00 50.47 189 VAL A N 1
ATOM 1463 C CA . VAL A 1 189 ? -2.880 -0.459 -10.183 1.00 50.47 189 VAL A CA 1
ATOM 1464 C C . VAL A 1 189 ? -2.025 0.728 -10.580 1.00 50.47 189 VAL A C 1
ATOM 1466 O O . VAL A 1 189 ? -2.489 1.869 -10.672 1.00 50.47 189 VAL A O 1
ATOM 1469 N N . PHE A 1 190 ? -0.757 0.452 -10.853 1.00 52.72 190 PHE A N 1
ATOM 1470 C CA . PHE A 1 190 ? 0.128 1.400 -11.497 1.00 52.72 190 PHE A CA 1
ATOM 1471 C C . PHE A 1 190 ? -0.403 1.652 -12.901 1.00 52.72 190 PHE A C 1
ATOM 1473 O O . PHE A 1 190 ? -0.109 0.897 -13.826 1.00 52.72 190 PHE A O 1
ATOM 1480 N N . ARG A 1 191 ? -1.181 2.721 -13.091 1.00 46.56 191 ARG A N 1
ATOM 1481 C CA . ARG A 1 191 ? -1.393 3.260 -14.433 1.00 46.56 191 ARG A CA 1
ATOM 1482 C C . ARG A 1 191 ? -0.035 3.769 -14.910 1.00 46.56 191 ARG A C 1
ATOM 1484 O O . ARG A 1 191 ? 0.377 4.896 -14.631 1.00 46.56 191 ARG A O 1
ATOM 1491 N N . GLY A 1 192 ? 0.716 2.880 -15.565 1.00 44.41 192 GLY A N 1
ATOM 1492 C CA . GLY A 1 192 ? 1.710 3.297 -16.541 1.00 44.41 192 GLY A CA 1
ATOM 1493 C C . GLY A 1 192 ? 1.011 4.309 -17.431 1.00 44.41 192 GLY A C 1
ATOM 1494 O O . GLY A 1 192 ? -0.130 4.069 -17.819 1.00 44.41 192 GLY A O 1
ATOM 1495 N N . SER A 1 193 ? 1.632 5.469 -17.622 1.00 41.72 193 SER A N 1
ATOM 1496 C CA . SER A 1 193 ? 1.152 6.456 -18.578 1.00 41.72 193 SER A CA 1
ATOM 1497 C C . SER A 1 193 ? 0.812 5.678 -19.844 1.00 41.72 193 SER A C 1
ATOM 1499 O O . SER A 1 193 ? 1.689 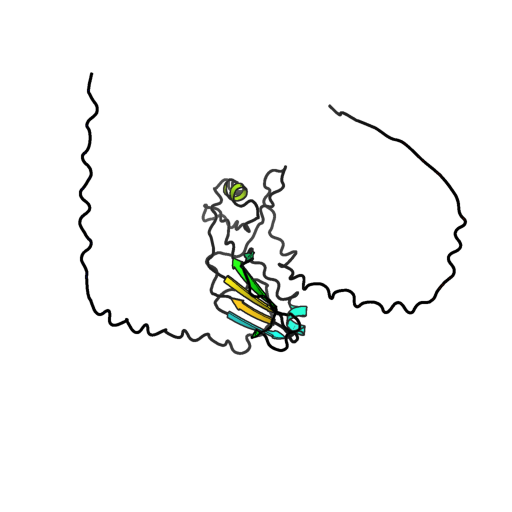4.960 -20.328 1.00 41.72 193 SER A O 1
ATOM 1501 N N . SER A 1 194 ? -0.452 5.700 -20.284 1.00 40.56 194 SER A N 1
ATOM 1502 C CA . SER A 1 194 ? -0.805 5.087 -21.564 1.00 40.56 194 SER A CA 1
ATOM 1503 C C . SER A 1 194 ? 0.215 5.570 -22.589 1.00 40.56 194 SER A C 1
ATOM 1505 O O . SER A 1 194 ? 0.591 6.747 -22.507 1.00 40.56 194 SER A O 1
ATOM 1507 N N . PRO A 1 195 ? 0.701 4.701 -23.492 1.00 43.75 195 PRO A N 1
ATOM 1508 C CA . PRO A 1 195 ? 1.497 5.181 -24.607 1.00 43.75 195 PRO A CA 1
ATOM 1509 C C . PRO A 1 195 ? 0.712 6.335 -25.223 1.00 43.75 195 PRO A C 1
ATOM 1511 O O . PRO A 1 195 ? -0.472 6.179 -25.534 1.00 43.75 195 PRO A O 1
ATOM 1514 N N . SER A 1 196 ? 1.325 7.521 -25.256 1.00 42.06 196 SER A N 1
ATOM 1515 C CA . SER A 1 196 ? 0.758 8.654 -25.976 1.00 42.06 196 SER A CA 1
ATOM 1516 C C . SER A 1 196 ? 0.372 8.127 -27.354 1.00 42.06 196 SER A C 1
ATOM 1518 O O . SER A 1 196 ? 1.193 7.399 -27.924 1.00 42.06 196 SER A O 1
ATOM 1520 N N . PRO A 1 197 ? -0.847 8.400 -27.856 1.00 47.09 197 PRO A N 1
ATOM 1521 C CA . PRO A 1 197 ? -1.217 7.968 -29.193 1.00 47.09 197 PRO A CA 1
ATOM 1522 C C . PRO A 1 197 ? -0.086 8.403 -30.119 1.00 47.09 197 PRO A C 1
ATOM 1524 O O . PRO A 1 197 ? 0.277 9.582 -30.150 1.00 47.09 197 PRO A O 1
ATOM 1527 N N . THR A 1 198 ? 0.561 7.428 -30.758 1.00 53.31 198 THR A N 1
ATOM 1528 C CA . THR A 1 198 ? 1.486 7.712 -31.849 1.00 53.31 198 THR A CA 1
ATOM 1529 C C . THR A 1 198 ? 0.730 8.624 -32.804 1.00 53.31 198 THR A C 1
ATOM 1531 O O . THR A 1 198 ? -0.438 8.317 -33.066 1.00 53.31 198 THR A O 1
ATOM 1534 N N . PRO A 1 199 ? 1.325 9.737 -33.270 1.00 57.12 199 PRO A N 1
ATOM 1535 C CA . PRO A 1 199 ? 0.714 10.532 -34.321 1.00 57.12 199 PRO A CA 1
ATOM 1536 C C . PRO A 1 199 ? 0.338 9.549 -35.423 1.00 57.12 199 PRO A C 1
ATOM 1538 O O . PRO A 1 199 ? 1.208 8.850 -35.940 1.00 57.12 199 PRO A O 1
ATOM 1541 N N . GLN A 1 200 ? -0.961 9.373 -35.663 1.00 62.94 200 GLN A N 1
ATOM 1542 C CA . GLN A 1 200 ? -1.380 8.743 -36.896 1.00 62.94 200 GLN A CA 1
ATOM 1543 C C . GLN A 1 200 ? -0.890 9.713 -37.958 1.00 62.94 200 GLN A C 1
ATOM 1545 O O . GLN A 1 200 ? -1.267 10.883 -37.941 1.00 62.94 200 GLN A O 1
ATOM 1550 N N . ASP A 1 201 ? 0.042 9.259 -38.787 1.00 58.38 201 ASP A N 1
ATOM 1551 C CA . ASP A 1 201 ? 0.313 9.923 -40.045 1.00 58.38 201 ASP A CA 1
ATOM 1552 C C . ASP A 1 201 ? -1.015 9.870 -40.812 1.00 58.38 201 ASP A C 1
ATOM 1554 O O . ASP A 1 201 ? -1.380 8.840 -41.380 1.00 58.38 201 ASP A O 1
ATOM 1558 N N . ASP A 1 202 ? -1.798 10.944 -40.690 1.00 57.88 202 ASP A N 1
ATOM 1559 C CA . ASP A 1 202 ? -2.939 11.242 -41.541 1.00 57.88 202 ASP A CA 1
ATOM 1560 C C . ASP A 1 202 ? -2.393 11.322 -42.970 1.00 57.88 202 ASP A C 1
ATOM 1562 O O . ASP A 1 202 ? -1.895 12.356 -43.424 1.00 57.88 202 ASP A O 1
ATOM 1566 N N . ASP A 1 203 ? -2.421 10.181 -43.660 1.00 56.78 203 ASP A N 1
ATOM 1567 C CA . ASP A 1 203 ? -2.351 10.111 -45.110 1.00 56.78 203 ASP A CA 1
ATOM 1568 C C . ASP A 1 203 ? -3.538 10.923 -45.632 1.00 56.78 203 ASP A C 1
ATOM 1570 O O . ASP A 1 203 ? -4.702 10.519 -45.543 1.00 56.78 203 ASP A O 1
ATOM 1574 N N . GLY A 1 204 ? -3.223 12.148 -46.051 1.00 58.91 204 GLY A N 1
ATOM 1575 C CA . GLY A 1 204 ? -4.163 13.135 -46.536 1.00 58.91 204 GLY A CA 1
ATOM 1576 C C . GLY A 1 204 ? -4.914 12.629 -47.758 1.00 58.91 204 GLY A C 1
ATOM 1577 O O . GLY A 1 204 ? -4.532 12.899 -48.894 1.00 58.91 204 GLY A O 1
ATOM 1578 N N . SER A 1 205 ? -6.050 11.982 -47.520 1.00 61.50 205 SER A N 1
ATOM 1579 C CA . SER A 1 205 ? -7.110 11.863 -48.508 1.00 61.50 205 SER A CA 1
ATOM 1580 C C . SER A 1 205 ? -8.059 13.045 -48.324 1.00 61.50 205 SER A C 1
ATOM 1582 O O . SER A 1 205 ? -8.947 13.040 -47.472 1.00 61.50 205 SER A O 1
ATOM 1584 N N . LEU A 1 206 ? -7.811 14.102 -49.103 1.00 57.12 206 LEU A N 1
ATOM 1585 C CA . LEU A 1 206 ? -8.724 15.223 -49.319 1.00 57.12 206 LEU A CA 1
ATOM 1586 C C . LEU A 1 206 ? -10.016 14.689 -49.956 1.00 57.12 206 LEU A C 1
ATOM 1588 O O . LEU A 1 206 ? -10.139 14.624 -51.176 1.00 57.12 206 LEU A O 1
ATOM 1592 N N . GLY A 1 207 ? -10.957 14.263 -49.118 1.00 55.53 207 GLY A N 1
ATOM 1593 C CA . GLY A 1 207 ? -12.348 14.073 -49.505 1.00 55.53 207 GLY A CA 1
ATOM 1594 C C . GLY A 1 207 ? -13.079 15.407 -49.417 1.00 55.53 207 GLY A C 1
ATOM 1595 O O . GLY A 1 207 ? -13.173 15.985 -48.336 1.00 55.53 207 GLY A O 1
ATOM 1596 N N . ASP A 1 208 ? -13.562 15.885 -50.562 1.00 58.25 208 ASP A N 1
ATOM 1597 C CA . ASP A 1 208 ? -14.446 17.040 -50.722 1.00 58.25 208 ASP A CA 1
ATOM 1598 C C . ASP A 1 208 ? -15.572 17.059 -49.675 1.00 58.25 208 ASP A C 1
ATOM 1600 O O . ASP A 1 208 ? -16.416 16.162 -49.624 1.00 58.25 208 ASP A O 1
ATOM 1604 N N . PHE A 1 209 ? -15.595 18.107 -48.848 1.00 57.84 209 PHE A N 1
ATOM 1605 C CA . PHE A 1 209 ? -16.673 18.377 -47.903 1.00 57.84 209 PHE A CA 1
ATOM 1606 C C . PHE A 1 209 ? -17.604 19.431 -48.509 1.00 57.84 209 PHE A C 1
ATOM 1608 O O . PHE A 1 209 ? -17.226 20.593 -48.659 1.00 57.84 209 PHE A O 1
ATOM 1615 N N . ASP A 1 210 ? -18.809 19.002 -48.884 1.00 64.69 210 ASP A N 1
ATOM 1616 C CA . ASP A 1 210 ? -19.874 19.830 -49.455 1.00 64.69 210 ASP A CA 1
ATOM 1617 C C . ASP A 1 210 ? -20.658 20.543 -48.328 1.00 64.69 210 ASP A C 1
ATOM 1619 O O . ASP A 1 210 ? -21.314 19.875 -47.522 1.00 64.69 210 ASP A O 1
ATOM 1623 N N . PRO A 1 211 ? -20.604 21.885 -48.208 1.00 59.59 211 PRO A N 1
ATOM 1624 C CA . PRO A 1 211 ? -21.277 22.618 -47.146 1.00 59.59 211 PRO A CA 1
ATOM 1625 C C . PRO A 1 211 ? -22.687 23.013 -47.596 1.00 59.59 211 PRO A C 1
ATOM 1627 O O . PRO A 1 211 ? -22.961 24.185 -47.864 1.00 59.59 211 PRO A O 1
ATOM 1630 N N . ARG A 1 212 ? -23.595 22.038 -47.698 1.00 62.75 212 ARG A N 1
ATOM 1631 C CA . ARG A 1 212 ? -25.033 22.298 -47.879 1.00 62.75 212 ARG A CA 1
ATOM 1632 C C . ARG A 1 212 ? -25.886 21.289 -47.120 1.00 62.75 212 ARG A C 1
ATOM 1634 O O . ARG A 1 212 ? -26.319 20.293 -47.682 1.00 62.75 212 ARG A O 1
ATOM 1641 N N . ASN A 1 213 ? -26.122 21.581 -45.847 1.00 51.97 213 ASN A N 1
ATOM 1642 C CA . ASN A 1 213 ? -27.394 21.363 -45.150 1.00 51.97 213 ASN A CA 1
ATOM 1643 C C . ASN A 1 213 ? -27.279 22.097 -43.795 1.00 51.97 213 ASN A C 1
ATOM 1645 O O . ASN A 1 213 ? -26.330 21.830 -43.064 1.00 51.97 213 ASN A O 1
ATOM 1649 N N . LEU A 1 214 ? -28.027 23.174 -43.502 1.00 56.81 214 LEU A N 1
ATOM 1650 C CA . LEU A 1 214 ? -29.497 23.246 -43.347 1.00 56.81 214 LEU A CA 1
ATOM 1651 C C . LEU A 1 214 ? -29.946 22.181 -42.333 1.00 56.81 214 LEU A C 1
ATOM 1653 O O . LEU A 1 214 ? -29.640 21.011 -42.519 1.00 56.81 214 LEU A O 1
ATOM 1657 N N . ASP A 1 215 ? -30.618 22.451 -41.229 1.00 50.81 215 ASP A N 1
ATOM 1658 C CA . ASP A 1 215 ? -31.299 23.621 -40.698 1.00 50.81 215 ASP A CA 1
ATOM 1659 C C . ASP A 1 215 ? -31.393 23.408 -39.170 1.00 50.81 215 ASP A C 1
ATOM 1661 O O . ASP A 1 215 ? -31.035 22.343 -38.659 1.00 50.81 215 ASP A O 1
ATOM 1665 N N . GLU A 1 216 ? -31.777 24.476 -38.474 1.00 60.41 216 GLU A N 1
ATOM 1666 C CA . GLU A 1 216 ? -32.712 24.544 -37.336 1.00 60.41 216 GLU A CA 1
ATOM 1667 C C . GLU A 1 216 ? -33.187 23.179 -36.772 1.00 60.41 216 GLU A C 1
ATOM 1669 O O . GLU A 1 216 ? -33.565 22.275 -37.505 1.00 60.41 216 GLU A O 1
ATOM 1674 N N . GLU A 1 217 ? -33.164 22.950 -35.460 1.00 61.81 217 GLU A N 1
ATOM 1675 C CA . GLU A 1 217 ? -34.306 23.305 -34.608 1.00 61.81 217 GLU A CA 1
ATOM 1676 C C . GLU A 1 217 ? -33.887 23.496 -33.138 1.00 61.81 217 GLU A C 1
ATOM 1678 O O . GLU A 1 217 ? -33.213 22.659 -32.528 1.00 61.81 217 GLU A O 1
ATOM 1683 N N . ASP A 1 218 ? -34.334 24.625 -32.587 1.00 58.75 218 ASP A N 1
ATOM 1684 C CA . ASP A 1 218 ? -34.538 24.868 -31.166 1.00 58.75 218 ASP A CA 1
ATOM 1685 C C . ASP A 1 218 ? -35.592 23.893 -30.611 1.00 58.75 218 ASP A C 1
ATOM 1687 O O . ASP A 1 218 ? -36.687 23.808 -31.158 1.00 58.75 218 ASP A O 1
ATOM 1691 N N . GLU A 1 219 ? -35.332 23.252 -29.469 1.00 64.00 219 GLU A N 1
ATOM 1692 C CA . GLU A 1 219 ? -36.416 22.882 -28.550 1.00 64.00 219 GLU A CA 1
ATOM 1693 C C . GLU A 1 219 ? -36.012 23.137 -27.093 1.00 64.00 219 GLU A C 1
ATOM 1695 O O . GLU A 1 219 ? -35.177 22.461 -26.486 1.00 64.00 219 GLU A O 1
ATOM 1700 N N . ASP A 1 220 ? -36.656 24.174 -26.563 1.00 58.34 220 ASP A N 1
ATOM 1701 C CA . ASP A 1 220 ? -36.870 24.471 -25.158 1.00 58.34 220 ASP A CA 1
ATOM 1702 C C . ASP A 1 220 ? -37.597 23.334 -24.421 1.00 58.34 220 ASP A C 1
ATOM 1704 O O . ASP A 1 220 ? -38.491 22.677 -24.948 1.00 58.34 220 ASP A O 1
ATOM 1708 N N . GLY A 1 221 ? -37.330 23.242 -23.116 1.00 57.06 221 GLY A N 1
ATOM 1709 C CA . GLY A 1 221 ? -38.299 22.727 -22.148 1.00 57.06 221 GLY A CA 1
ATOM 1710 C C . GLY A 1 221 ? -37.927 21.395 -21.499 1.00 57.06 221 GLY A C 1
ATOM 1711 O O . GLY A 1 221 ? -37.957 20.339 -22.110 1.00 57.06 221 GLY A O 1
ATOM 1712 N N . HIS A 1 222 ? -37.685 21.402 -20.188 1.00 55.72 222 HIS A N 1
ATOM 1713 C CA . HIS A 1 222 ? -38.797 21.293 -19.244 1.00 55.72 222 HIS A CA 1
ATOM 1714 C C . HIS A 1 222 ? -38.283 21.397 -17.802 1.00 55.72 222 HIS A C 1
ATOM 1716 O O . HIS A 1 222 ? -37.502 20.583 -17.310 1.00 55.72 222 HIS A O 1
ATOM 1722 N N . GLU A 1 223 ? -38.782 22.414 -17.112 1.00 65.06 223 GLU A N 1
ATOM 1723 C CA . GLU A 1 223 ? -38.797 22.529 -15.663 1.00 65.06 223 GLU A CA 1
ATOM 1724 C C . GLU A 1 223 ? -39.787 21.501 -15.092 1.00 65.06 223 GLU A C 1
ATOM 1726 O O . GLU A 1 223 ? -40.913 21.376 -15.577 1.00 65.06 223 GLU A O 1
ATOM 1731 N N . SER A 1 224 ? -39.394 20.751 -14.062 1.00 63.38 224 SER A N 1
ATOM 1732 C CA . SER A 1 224 ? -40.338 20.107 -13.142 1.00 63.38 224 SER A CA 1
ATOM 1733 C C . SER A 1 224 ? -39.680 19.870 -11.792 1.00 63.38 224 SER A C 1
ATOM 1735 O O . SER A 1 224 ? -38.792 19.036 -11.617 1.00 63.38 224 SER A O 1
ATOM 1737 N N . ALA A 1 225 ? -40.148 20.662 -10.835 1.00 63.12 225 ALA A N 1
ATOM 1738 C CA . ALA A 1 225 ? -40.014 20.429 -9.416 1.00 63.12 225 ALA A CA 1
ATOM 1739 C C . ALA A 1 225 ? -41.008 19.348 -8.979 1.00 63.12 225 ALA A C 1
ATOM 1741 O O . ALA A 1 225 ? -42.182 19.437 -9.321 1.00 63.12 225 ALA A O 1
ATOM 1742 N N . GLU A 1 226 ? -40.592 18.431 -8.108 1.00 63.00 226 GLU A N 1
ATOM 1743 C CA . GLU A 1 226 ? -41.530 17.774 -7.198 1.00 63.00 226 GLU A CA 1
ATOM 1744 C C . GLU A 1 226 ? -40.952 17.695 -5.785 1.00 63.00 226 GLU A C 1
ATOM 1746 O O . GLU A 1 226 ? -39.893 17.124 -5.520 1.00 63.00 226 GLU A O 1
ATOM 1751 N N . LYS A 1 227 ? -41.688 18.339 -4.877 1.00 61.97 227 LYS A N 1
ATOM 1752 C CA . LYS A 1 227 ? -41.618 18.195 -3.427 1.00 61.97 227 LYS A CA 1
ATOM 1753 C C . LYS A 1 227 ? -42.441 16.965 -3.049 1.00 61.97 227 LYS A C 1
ATOM 1755 O O . LYS A 1 227 ? -43.611 16.902 -3.406 1.00 61.97 227 LYS A O 1
ATOM 1760 N N . GLY A 1 228 ? -41.874 16.059 -2.260 1.00 62.44 228 GLY A N 1
ATOM 1761 C CA . GLY A 1 228 ? -42.598 14.947 -1.646 1.00 62.44 228 GLY A CA 1
ATOM 1762 C C . GLY A 1 228 ? -42.330 14.891 -0.145 1.00 62.44 228 GLY A C 1
ATOM 1763 O O . GLY A 1 228 ? -41.228 14.522 0.244 1.00 62.44 228 GLY A O 1
ATOM 1764 N N . VAL A 1 229 ? -43.342 15.347 0.603 1.00 60.44 229 VAL A N 1
ATOM 1765 C CA . VAL A 1 229 ? -43.747 15.142 2.017 1.00 60.44 229 VAL A CA 1
ATOM 1766 C C . VAL A 1 229 ? -42.778 14.431 2.965 1.00 60.44 229 VAL A C 1
ATOM 1768 O O . VAL A 1 229 ? -42.481 13.238 2.745 1.00 60.44 229 VAL A O 1
#

Sequence (229 aa):
MSGPRIIPPERLSPPPTRSGAITAPRSSMSSQNVATLPNSSLESWDGFPDHRLRCHFTRQQVEDTSRLGVYWVSDKLPARRGSADAITPEKGKLSRFKCAGVIRCKTAVCTVHIAPGPNLARQIEALCSCGSSLPHRSCTVEWSIVFYRDGAVFENSGPHNHPKYTHSLPASKNKKLELQVFIYRQPIVFRGSSPSPTPQDDDGSLGDFDPRNLDEEDEDGHESAEKGV

Organism: NCBI:txid1033252

pLDDT: mean 78.18, std 18.73, range [40.56, 98.12]

Secondary structure (DSSP, 8-state):
--PPPPPPPP--PPPP---------------------S---GGG--S---SEEEEEEEHHHHHHTTTT---S-EEEEP----BTT-SSGGGBEEEEEEE--EEE-SSTT---EEEP-TTHHHHHHSBPTTS-B--EE----EEEEEEETTEEEEEEES--SSPPP-EE----TTS----EE------------PPPPP-------------------------------

Radius of gyration: 29.76 Å; chains: 1; bounding box: 82×67×96 Å

Foldseek 3Di:
DDDDDDDDDDDDDDDDPDPDDPPDDPPPPPPPPQPPPPPPDLVDLPLDDFFWDKDWWFPVSCVVCLNSFHPQDWDWDDDDAADLAAPDLVRFGKTKTAGQAWFDFPDPPDPATEHQDPPNVVVQVDADPVRGGTDGDGWGKMKMWTHYNGGIMITIHGGTPDDDHQWYQDPDVPDDRDTHGPDPPDGPNPPPPPPDPDPPPPPDPPDDDDPDDDDDDDDDDDDDDDDDD